Protein AF-A0A509AJ75-F1 (afdb_monomer_lite)

pLDDT: mean 71.98, std 27.24, range [23.5, 98.25]

Radius of gyration: 33.04 Å; chains: 1; bounding box: 76×65×96 Å

Sequence (354 aa):
MDPYYKQLYETSHIAQNESPSHSRFPPSISRPPLNPLHNNPDSISSEAQRELRVRKIHHKPPKPSLLSSIGASLMCIVANSSNFLSNLSQFQLNPFDCEGNSQNAVEYYFADPMKTEEWKANEWEVWKEKTETEWQNFNDIIEKERLKWLAAKERDWNEYMKYIEFKWTHYSPDLEKIIKSDILKRNQTLDEREWDEWMRTEGKELIRKDWDEWASYNESYLNVWSIKEWLKWRNQIITKWISSEWKREEDDQWAKWEENWVKHYNCEERNDWIAWRARINKEMVEWNDWSMKKEQQIIDHKSSSWGRWKAEKQTLFDMWLDSFIDVWIKEKHWFIWTSERNDYFARNRYIKFQ

Structure (mmCIF, N/CA/C/O backbone):
data_AF-A0A509AJ75-F1
#
_entry.id   AF-A0A509AJ75-F1
#
loop_
_atom_site.group_PDB
_atom_site.id
_atom_site.type_symbol
_atom_site.label_atom_id
_atom_site.label_alt_id
_atom_site.label_comp_id
_atom_site.label_asym_id
_atom_site.label_entity_id
_atom_site.label_seq_id
_atom_site.pdbx_PDB_ins_code
_atom_site.Cartn_x
_atom_site.Cartn_y
_atom_site.Cartn_z
_atom_site.occupancy
_atom_site.B_iso_or_equiv
_atom_site.auth_seq_id
_atom_site.auth_comp_id
_atom_site.auth_asym_id
_atom_site.auth_atom_id
_atom_site.pdbx_PDB_model_num
ATOM 1 N N . MET A 1 1 ? 4.954 -1.187 -35.849 1.00 40.22 1 MET A N 1
ATOM 2 C CA . MET A 1 1 ? 5.020 -0.637 -34.472 1.00 40.22 1 MET A CA 1
ATOM 3 C C . MET A 1 1 ? 4.244 -1.533 -33.510 1.00 40.22 1 MET A C 1
ATOM 5 O O . MET A 1 1 ? 3.045 -1.720 -33.697 1.00 40.22 1 MET A O 1
ATOM 9 N N . ASP A 1 2 ? 4.927 -2.117 -32.523 1.00 36.69 2 ASP A N 1
ATOM 10 C CA . ASP A 1 2 ? 4.305 -2.880 -31.431 1.00 36.69 2 ASP A CA 1
ATOM 11 C C . ASP A 1 2 ? 3.281 -1.991 -30.679 1.00 36.69 2 ASP A C 1
ATOM 13 O O . ASP A 1 2 ? 3.587 -0.818 -30.424 1.00 36.69 2 ASP A O 1
ATOM 17 N N . PRO A 1 3 ? 2.075 -2.491 -30.337 1.00 35.12 3 PRO A N 1
ATOM 18 C CA . PRO A 1 3 ? 1.055 -1.721 -29.620 1.00 35.12 3 PRO A CA 1
ATOM 19 C C . PRO A 1 3 ? 1.564 -1.045 -28.337 1.00 35.12 3 PRO A C 1
ATOM 21 O O . PRO A 1 3 ? 1.119 0.054 -28.006 1.00 35.12 3 PRO A O 1
ATOM 24 N N . TYR A 1 4 ? 2.528 -1.662 -27.650 1.00 41.75 4 TYR A N 1
ATOM 25 C CA . TYR A 1 4 ? 3.157 -1.131 -26.443 1.00 41.75 4 TYR A CA 1
ATOM 26 C C . TYR A 1 4 ? 4.055 0.080 -26.737 1.00 41.75 4 TYR A C 1
ATOM 28 O O . TYR A 1 4 ? 3.969 1.110 -26.064 1.00 41.75 4 TYR A O 1
ATOM 36 N N . TYR A 1 5 ? 4.866 -0.002 -27.796 1.00 40.62 5 TYR A N 1
ATOM 37 C CA . TYR A 1 5 ? 5.738 1.096 -28.223 1.00 40.62 5 TYR A CA 1
ATOM 38 C C . TYR A 1 5 ? 4.939 2.271 -28.776 1.00 40.62 5 TYR A C 1
ATOM 40 O O . TYR A 1 5 ? 5.275 3.421 -28.504 1.00 40.62 5 TYR A O 1
ATOM 48 N N . LYS A 1 6 ? 3.832 1.998 -29.474 1.00 43.00 6 LYS A N 1
ATOM 49 C CA . LYS A 1 6 ? 2.911 3.037 -29.937 1.00 43.00 6 LYS A CA 1
ATOM 50 C C . LYS A 1 6 ? 2.319 3.837 -28.771 1.00 43.00 6 LYS A C 1
ATOM 52 O O . LYS A 1 6 ? 2.305 5.063 -28.810 1.00 43.00 6 LYS A O 1
ATOM 57 N N . GLN A 1 7 ? 1.924 3.157 -27.696 1.00 41.09 7 GLN A N 1
ATOM 58 C CA . GLN A 1 7 ? 1.326 3.791 -26.520 1.00 41.09 7 GLN A CA 1
ATOM 59 C C . GLN A 1 7 ? 2.331 4.613 -25.689 1.00 41.09 7 GLN A C 1
ATOM 61 O O . GLN A 1 7 ? 1.992 5.697 -25.203 1.00 41.09 7 GLN A O 1
ATOM 66 N N . LEU A 1 8 ? 3.570 4.136 -25.531 1.00 39.62 8 LEU A N 1
ATOM 67 C CA . LEU A 1 8 ? 4.643 4.884 -24.856 1.00 39.62 8 LEU A CA 1
ATOM 68 C C . LEU A 1 8 ? 5.105 6.099 -25.672 1.00 39.62 8 LEU A C 1
ATOM 70 O O . LEU A 1 8 ? 5.336 7.174 -25.119 1.00 39.62 8 LEU A O 1
ATOM 74 N N . TYR A 1 9 ? 5.180 5.949 -26.994 1.00 43.16 9 TYR A N 1
ATOM 75 C CA . TYR A 1 9 ? 5.519 7.032 -27.911 1.00 43.16 9 TYR A CA 1
ATOM 76 C C . TYR A 1 9 ? 4.469 8.154 -27.867 1.00 43.16 9 TYR A C 1
ATOM 78 O O . TYR A 1 9 ? 4.816 9.313 -27.642 1.00 43.16 9 TYR A O 1
ATOM 86 N N . GLU A 1 10 ? 3.179 7.813 -27.955 1.00 42.91 10 GLU A N 1
ATOM 87 C CA . GLU A 1 10 ? 2.065 8.774 -27.900 1.00 42.91 10 GLU A CA 1
ATOM 88 C C . GLU A 1 10 ? 1.967 9.511 -26.548 1.00 42.91 10 GLU A C 1
ATOM 90 O O . GLU A 1 10 ? 1.624 10.694 -26.507 1.00 42.91 10 GLU A O 1
ATOM 95 N N . THR A 1 11 ? 2.317 8.859 -25.433 1.00 41.53 11 THR A N 1
ATOM 96 C CA . THR A 1 11 ? 2.295 9.486 -24.096 1.00 41.53 11 THR A CA 1
ATOM 97 C C . THR A 1 11 ? 3.504 10.386 -23.820 1.00 41.53 11 THR A C 1
ATOM 99 O O . THR A 1 11 ? 3.375 11.361 -23.075 1.00 41.53 11 THR A O 1
ATOM 102 N N . SER A 1 12 ? 4.657 10.128 -24.447 1.00 35.62 12 SER A N 1
ATOM 103 C CA . SER A 1 12 ? 5.873 10.941 -24.281 1.00 35.62 12 SER A CA 1
ATOM 104 C C . SER A 1 12 ? 5.740 12.375 -24.826 1.00 35.62 12 SER A C 1
ATOM 106 O O . SER A 1 12 ? 6.324 13.307 -24.271 1.00 35.62 12 SER A O 1
ATOM 108 N N . HIS A 1 13 ? 4.907 12.581 -25.852 1.00 37.62 13 HIS A N 1
ATOM 109 C CA . HIS A 1 13 ? 4.735 13.871 -26.531 1.00 37.62 13 HIS A CA 1
ATOM 110 C C . HIS A 1 13 ? 3.768 14.846 -25.834 1.00 37.62 13 HIS A C 1
ATOM 112 O O . HIS A 1 13 ? 3.684 16.009 -26.224 1.00 37.62 13 HIS A O 1
ATOM 118 N N . ILE A 1 14 ? 3.070 14.414 -24.779 1.00 38.31 14 ILE A N 1
ATOM 119 C CA . ILE A 1 14 ? 2.073 15.231 -24.060 1.00 38.31 14 ILE A CA 1
ATOM 120 C C . ILE A 1 14 ? 2.664 15.872 -22.785 1.00 38.31 14 ILE A C 1
ATOM 122 O O . ILE A 1 14 ? 2.157 16.877 -22.295 1.00 38.31 14 ILE A O 1
ATOM 126 N N . ALA A 1 15 ? 3.767 15.342 -22.248 1.00 34.59 15 ALA A N 1
ATOM 127 C CA . ALA A 1 15 ? 4.202 15.617 -20.873 1.00 34.59 15 ALA A CA 1
ATOM 128 C C . ALA A 1 15 ? 5.201 16.785 -20.684 1.00 34.59 15 ALA A C 1
ATOM 130 O O . ALA A 1 15 ? 5.799 16.896 -19.614 1.00 34.59 15 ALA A O 1
ATOM 131 N N . GLN A 1 16 ? 5.414 17.658 -21.677 1.00 31.75 16 GLN A N 1
ATOM 132 C CA . GLN A 1 16 ? 6.465 18.695 -21.608 1.00 31.75 16 GLN A CA 1
ATOM 133 C C . GLN A 1 16 ? 6.106 20.004 -20.879 1.00 31.75 16 GLN A C 1
ATOM 135 O O . GLN A 1 16 ? 6.939 20.902 -20.834 1.00 31.75 16 GLN A O 1
ATOM 140 N N . ASN A 1 17 ? 4.948 20.122 -20.230 1.00 30.84 17 ASN A N 1
ATOM 141 C CA . ASN A 1 17 ? 4.624 21.306 -19.428 1.00 30.84 17 ASN A CA 1
ATOM 142 C C . ASN A 1 17 ? 4.167 20.902 -18.031 1.00 30.84 17 ASN A C 1
ATOM 144 O O . ASN A 1 17 ? 2.988 20.637 -17.858 1.00 30.84 17 ASN A O 1
ATOM 148 N N . GLU A 1 18 ? 5.082 20.871 -17.055 1.00 28.91 18 GLU A N 1
ATOM 149 C CA . GLU A 1 18 ? 4.785 21.145 -15.637 1.00 28.91 18 GLU A CA 1
ATOM 150 C C . GLU A 1 18 ? 6.077 21.161 -14.789 1.00 28.91 18 GLU A C 1
ATOM 152 O O . GLU A 1 18 ? 6.728 20.139 -14.564 1.00 28.91 18 GLU A O 1
ATOM 157 N N . SER A 1 19 ? 6.452 22.350 -14.303 1.00 28.28 19 SER A N 1
ATOM 158 C CA . SER A 1 19 ? 7.506 22.557 -13.296 1.00 28.28 19 SER A CA 1
ATOM 159 C C . SER A 1 19 ? 7.037 22.093 -11.908 1.00 28.28 19 SER A C 1
ATOM 161 O O . SER A 1 19 ? 5.900 22.393 -11.542 1.00 28.28 19 SER A O 1
ATOM 163 N N . PRO A 1 20 ? 7.872 21.443 -11.071 1.00 31.69 20 PRO A N 1
ATOM 164 C CA . PRO A 1 20 ? 7.434 20.988 -9.758 1.00 31.69 20 PRO A CA 1
ATOM 165 C C . PRO A 1 20 ? 7.830 21.964 -8.639 1.00 31.69 20 PRO A C 1
ATOM 167 O O . PRO A 1 20 ? 9.005 22.118 -8.310 1.00 31.69 20 PRO A O 1
ATOM 170 N N . SER A 1 21 ? 6.834 22.527 -7.959 1.00 31.31 21 SER A N 1
ATOM 171 C CA . SER A 1 21 ? 6.944 22.914 -6.550 1.00 31.31 21 SER A CA 1
ATOM 172 C C . SER A 1 21 ? 5.759 22.349 -5.769 1.00 31.31 21 SER A C 1
ATOM 174 O O . SER A 1 21 ? 4.682 22.167 -6.324 1.00 31.31 21 SER A O 1
ATOM 176 N N . HIS A 1 22 ? 5.988 22.125 -4.472 1.00 31.77 22 HIS A N 1
ATOM 177 C CA . HIS A 1 22 ? 5.065 21.680 -3.416 1.00 31.77 22 HIS A CA 1
ATOM 178 C C . HIS A 1 22 ? 5.164 20.201 -3.003 1.00 31.77 22 HIS A C 1
ATOM 180 O O . HIS A 1 22 ? 5.326 19.288 -3.809 1.00 31.77 22 HIS A O 1
ATOM 186 N N . SER A 1 23 ? 5.116 20.015 -1.680 1.00 38.81 23 SER A N 1
ATOM 187 C CA . SER A 1 23 ? 5.050 18.744 -0.950 1.00 38.81 23 SER A CA 1
ATOM 188 C C . SER A 1 23 ? 4.169 17.713 -1.663 1.00 38.81 23 SER A C 1
ATOM 190 O O . SER A 1 23 ? 3.007 17.997 -1.947 1.00 38.81 23 SER A O 1
ATOM 192 N N . ARG A 1 24 ? 4.715 16.514 -1.926 1.00 58.12 24 ARG A N 1
ATOM 193 C CA . ARG A 1 24 ? 4.018 15.427 -2.647 1.00 58.12 24 ARG A CA 1
ATOM 194 C C . ARG A 1 24 ? 3.016 14.661 -1.793 1.00 58.12 24 ARG A C 1
ATOM 196 O O . ARG A 1 24 ? 2.167 13.964 -2.345 1.00 58.12 24 ARG A O 1
ATOM 203 N N . PHE A 1 25 ? 3.080 14.803 -0.472 1.00 44.66 25 PHE A N 1
ATOM 204 C CA . PHE A 1 25 ? 1.972 14.405 0.382 1.00 44.66 25 PHE A CA 1
ATOM 205 C C . PHE A 1 25 ? 0.966 15.553 0.438 1.00 44.66 25 PHE A C 1
ATOM 207 O O . PHE A 1 25 ? 1.366 16.675 0.780 1.00 44.66 25 PHE A O 1
ATOM 214 N N . PRO A 1 26 ? -0.319 15.307 0.126 1.00 38.81 26 PRO A N 1
ATOM 215 C CA . PRO A 1 26 ? -1.345 16.288 0.421 1.00 38.81 26 PRO A CA 1
ATOM 216 C C . PRO A 1 26 ? -1.320 16.557 1.934 1.00 38.81 26 PRO A C 1
ATOM 218 O O . PRO A 1 26 ? -1.231 15.603 2.714 1.00 38.81 26 PRO A O 1
ATOM 221 N N . PRO A 1 27 ? -1.383 17.825 2.380 1.00 32.88 27 PRO A N 1
ATOM 222 C CA . PRO A 1 27 ? -1.676 18.094 3.774 1.00 32.88 27 PRO A CA 1
ATOM 223 C C . PRO A 1 27 ? -3.010 17.425 4.102 1.00 32.88 27 PRO A C 1
ATOM 225 O O . PRO A 1 27 ? -3.987 17.568 3.361 1.00 32.88 27 PRO A O 1
ATOM 228 N N . SER A 1 28 ? -3.028 16.671 5.199 1.00 38.34 28 SER A N 1
ATOM 229 C CA . SER A 1 28 ? -4.247 16.125 5.779 1.00 38.34 28 SER A CA 1
ATOM 230 C C . SER A 1 28 ? -5.323 17.219 5.816 1.00 38.34 28 SER A C 1
ATOM 232 O O . SER A 1 28 ? -5.067 18.362 6.198 1.00 38.34 28 SER A O 1
ATOM 234 N N . ILE A 1 29 ? -6.507 16.875 5.322 1.00 34.81 29 ILE A N 1
ATOM 235 C CA . ILE A 1 29 ? -7.616 17.779 5.022 1.00 34.81 29 ILE A CA 1
ATOM 236 C C . ILE A 1 29 ? -8.013 18.660 6.235 1.00 34.81 29 ILE A C 1
ATOM 238 O O . ILE A 1 29 ? -8.445 18.159 7.266 1.00 34.81 29 ILE A O 1
ATOM 242 N N . SER A 1 30 ? -7.933 19.982 6.002 1.00 31.08 30 SER A N 1
ATOM 243 C CA . SER A 1 30 ? -8.759 21.115 6.488 1.00 31.08 30 SER A CA 1
ATOM 244 C C . SER A 1 30 ? -8.619 21.723 7.903 1.00 31.08 30 SER A C 1
ATOM 246 O O . SER A 1 30 ? -9.122 21.206 8.894 1.00 31.08 30 SER A O 1
ATOM 248 N N . ARG A 1 31 ? -8.216 23.008 7.924 1.00 30.42 31 ARG A N 1
ATOM 249 C CA . ARG A 1 31 ? -8.845 24.086 8.729 1.00 30.42 31 ARG A CA 1
ATOM 250 C C . ARG A 1 31 ? -9.096 25.332 7.852 1.00 30.42 31 ARG A C 1
ATOM 252 O O . ARG A 1 31 ? -8.173 25.721 7.141 1.00 30.42 31 ARG A O 1
ATOM 259 N N . PRO A 1 32 ? -10.274 25.990 7.912 1.00 30.30 32 PRO A N 1
ATOM 260 C CA . PRO A 1 32 ? -10.467 27.376 7.470 1.00 30.30 32 PRO A CA 1
ATOM 261 C C . PRO A 1 32 ? -10.430 28.378 8.659 1.00 30.30 32 PRO A C 1
ATOM 263 O O . PRO A 1 32 ? -10.364 27.942 9.811 1.00 30.30 32 PRO A O 1
ATOM 266 N N . PRO A 1 33 ? -10.383 29.705 8.402 1.00 27.50 33 PRO A N 1
ATOM 267 C CA . PRO A 1 33 ? -9.599 30.664 9.187 1.00 27.50 33 PRO A CA 1
ATOM 268 C C . PRO A 1 33 ? -10.350 31.300 10.367 1.00 27.50 33 PRO A C 1
ATOM 270 O O . PRO A 1 33 ? -11.570 31.438 10.351 1.00 27.50 33 PRO A O 1
ATOM 273 N N . LEU A 1 34 ? -9.583 31.746 11.366 1.00 38.69 34 LEU A N 1
ATOM 274 C CA . LEU A 1 34 ? -10.020 32.560 12.507 1.00 38.69 34 LEU A CA 1
ATOM 275 C C . LEU A 1 34 ? -9.682 34.038 12.273 1.00 38.69 34 LEU A C 1
ATOM 277 O O . LEU A 1 34 ? -8.578 34.321 11.814 1.00 38.69 34 LEU A O 1
ATOM 281 N N . ASN A 1 35 ? -10.607 34.942 12.631 1.00 27.22 35 ASN A N 1
ATOM 282 C CA . ASN A 1 35 ? -10.375 36.333 13.076 1.00 27.22 35 ASN A CA 1
ATOM 283 C C . ASN A 1 35 ? -11.726 37.021 13.445 1.00 27.22 35 ASN A C 1
ATOM 285 O O . ASN A 1 35 ? -12.756 36.579 12.940 1.00 27.22 35 ASN A O 1
ATOM 289 N N . PRO A 1 36 ? -11.773 38.128 14.227 1.00 37.03 36 PRO A N 1
ATOM 290 C CA . PRO A 1 36 ? -11.403 38.218 15.651 1.00 37.03 36 PRO A CA 1
ATOM 291 C C . PRO A 1 36 ? -12.425 39.024 16.526 1.00 37.03 36 PRO A C 1
ATOM 293 O O . PRO A 1 36 ? -13.257 39.752 16.001 1.00 37.03 36 PRO A O 1
ATOM 296 N N . LEU A 1 37 ? -12.266 38.955 17.864 1.00 25.31 37 LEU A N 1
ATOM 297 C CA . LEU A 1 37 ? -12.712 39.907 18.923 1.00 25.31 37 LEU A CA 1
ATOM 298 C C . LEU A 1 37 ? -14.230 40.160 19.152 1.00 25.31 37 LEU A C 1
ATOM 300 O O . LEU A 1 37 ? -14.883 40.792 18.336 1.00 25.31 37 LEU A O 1
ATOM 304 N N . HIS A 1 38 ? -14.762 39.850 20.351 1.00 27.89 38 HIS A N 1
ATOM 305 C CA . HIS A 1 38 ? -14.863 40.788 21.495 1.00 27.89 38 HIS A CA 1
ATOM 306 C C . HIS A 1 38 ? -15.548 40.146 22.733 1.00 27.89 38 HIS A C 1
ATOM 308 O O . HIS A 1 38 ? -16.309 39.192 22.618 1.00 27.89 38 HIS A O 1
ATOM 314 N N . ASN A 1 39 ? -15.217 40.675 23.914 1.00 27.61 39 ASN A N 1
ATOM 315 C CA . ASN A 1 39 ? -15.434 40.148 25.269 1.00 27.61 39 ASN A CA 1
ATOM 316 C C . ASN A 1 39 ? -16.877 40.285 25.802 1.00 27.61 39 ASN A C 1
ATOM 318 O O . ASN A 1 39 ? -17.480 41.335 25.604 1.00 27.61 39 ASN A O 1
ATOM 322 N N . ASN A 1 40 ? -17.341 39.329 26.624 1.00 27.75 40 ASN A N 1
ATOM 323 C CA . ASN A 1 40 ? -17.766 39.594 28.016 1.00 27.75 40 ASN A CA 1
ATOM 324 C C . ASN A 1 40 ? -17.942 38.275 28.813 1.00 27.75 40 ASN A C 1
ATOM 326 O O . ASN A 1 40 ? -18.417 37.298 28.232 1.00 27.75 40 ASN A O 1
ATOM 330 N N . PRO A 1 41 ? -17.575 38.216 30.108 1.00 34.62 41 PRO A N 1
ATOM 331 C CA . PRO A 1 41 ? -17.688 37.023 30.937 1.00 34.62 41 PRO A CA 1
ATOM 332 C C . PRO A 1 41 ? -19.054 36.998 31.629 1.00 34.62 41 PRO A C 1
ATOM 334 O O . PRO A 1 41 ? -19.450 38.009 32.191 1.00 34.62 41 PRO A O 1
ATOM 337 N N . ASP A 1 42 ? -19.774 35.878 31.526 1.00 31.84 42 ASP A N 1
ATOM 338 C CA . ASP A 1 42 ? -20.734 35.352 32.517 1.00 31.84 42 ASP A CA 1
ATOM 339 C C . ASP A 1 42 ? -21.618 34.284 31.846 1.00 31.84 42 ASP A C 1
ATOM 341 O O . ASP A 1 42 ? -22.622 34.596 31.211 1.00 31.84 42 ASP A O 1
ATOM 345 N N . SER A 1 43 ? -21.220 33.006 31.934 1.00 29.08 43 SER A N 1
ATOM 346 C CA . SER A 1 43 ? -22.117 31.823 31.923 1.00 29.08 43 SER A CA 1
ATOM 347 C C . SER A 1 43 ? -21.335 30.498 31.872 1.00 29.08 43 SER A C 1
ATOM 349 O O . SER A 1 43 ? -21.527 29.649 31.001 1.00 29.08 43 SER A O 1
ATOM 351 N N . ILE A 1 44 ? -20.467 30.264 32.859 1.00 34.88 44 ILE A N 1
ATOM 352 C CA . ILE A 1 44 ? -19.810 28.960 33.039 1.00 34.88 44 ILE A CA 1
ATOM 353 C C . ILE A 1 44 ? -20.838 27.980 33.623 1.00 34.88 44 ILE A C 1
ATOM 355 O O . ILE A 1 44 ? -20.941 27.828 34.834 1.00 34.88 44 ILE A O 1
ATOM 359 N N . SER A 1 45 ? -21.653 27.357 32.768 1.00 38.88 45 SER A N 1
ATOM 360 C CA . SER A 1 45 ? -22.397 26.130 33.111 1.00 38.88 45 SER A CA 1
ATOM 361 C C . SER A 1 45 ? -23.010 25.404 31.899 1.00 38.88 45 SER A C 1
ATOM 363 O O . SER A 1 45 ? -23.248 24.206 31.993 1.00 38.88 45 SER A O 1
ATOM 365 N N . SER A 1 46 ? -23.213 26.050 30.737 1.00 33.44 46 SER A N 1
ATOM 366 C CA . SER A 1 46 ? -23.882 25.395 29.582 1.00 33.44 46 SER A CA 1
ATOM 367 C C . SER A 1 46 ? -23.035 25.212 28.310 1.00 33.44 46 SER A C 1
ATOM 369 O O . SER A 1 46 ? -23.524 24.690 27.307 1.00 33.44 46 SER A O 1
ATOM 371 N N . GLU A 1 47 ? -21.755 25.589 28.333 1.00 28.00 47 GLU A N 1
ATOM 372 C CA . GLU A 1 47 ? -20.913 25.639 27.126 1.00 28.00 47 GLU A CA 1
ATOM 373 C C . GLU A 1 47 ? -20.232 24.296 26.789 1.00 28.00 47 GLU A C 1
ATOM 375 O O . GLU A 1 47 ? -20.071 23.955 25.616 1.00 28.00 47 GLU A O 1
ATOM 380 N N . ALA A 1 48 ? -19.997 23.437 27.791 1.00 31.81 48 ALA A N 1
ATOM 381 C CA . ALA A 1 48 ? -19.405 22.105 27.600 1.00 31.81 48 ALA A CA 1
ATOM 382 C C . ALA A 1 48 ? -20.294 21.134 26.790 1.00 31.81 48 ALA A C 1
ATOM 384 O O . ALA A 1 48 ? -19.798 20.174 26.207 1.00 31.81 48 ALA A O 1
ATOM 385 N N . GLN A 1 49 ? -21.605 21.393 26.697 1.00 30.67 49 GLN A N 1
ATOM 386 C CA . GLN A 1 49 ? -22.537 20.586 25.895 1.00 30.67 49 GLN A CA 1
ATOM 387 C C . GLN A 1 49 ? -22.800 21.154 24.488 1.00 30.67 49 GLN A C 1
ATOM 389 O O . GLN A 1 49 ? -23.507 20.525 23.696 1.00 30.67 49 GLN A O 1
ATOM 394 N N . ARG A 1 50 ? -22.235 22.320 24.133 1.00 29.92 50 ARG A N 1
ATOM 395 C CA . ARG A 1 50 ? -22.390 22.927 22.795 1.00 29.92 50 ARG A CA 1
ATOM 396 C C . ARG A 1 50 ? -21.157 22.793 21.897 1.00 29.92 50 ARG A C 1
ATOM 398 O O . ARG A 1 50 ? -21.338 22.771 20.680 1.00 29.92 50 ARG A O 1
ATOM 405 N N . GLU A 1 51 ? -19.956 22.611 22.446 1.00 31.05 51 GLU A N 1
ATOM 406 C CA . GLU A 1 51 ? -18.720 22.524 21.644 1.00 31.05 51 GLU A CA 1
ATOM 407 C C . GLU A 1 51 ? -18.438 21.158 20.984 1.00 31.05 51 GLU A C 1
ATOM 409 O O . GLU A 1 51 ? -17.594 21.074 20.097 1.00 31.05 51 GLU A O 1
ATOM 414 N N . LEU A 1 52 ? -19.201 20.100 21.283 1.00 34.88 52 LEU A N 1
ATOM 415 C CA . LEU A 1 52 ? -19.073 18.791 20.614 1.00 34.88 52 LEU A CA 1
ATOM 416 C C . LEU A 1 52 ? -20.203 18.493 19.625 1.00 34.88 52 LEU A C 1
ATOM 418 O O . LEU A 1 52 ? -2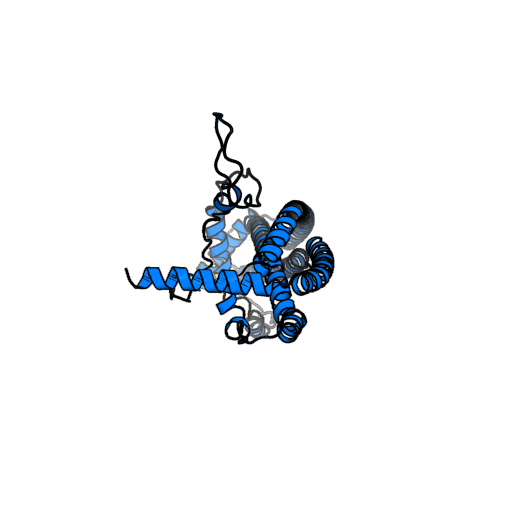0.571 17.341 19.390 1.00 34.88 52 LEU A O 1
ATOM 422 N N . ARG A 1 53 ? -20.722 19.518 18.939 1.00 29.05 53 ARG A N 1
ATOM 423 C CA . ARG A 1 53 ? -21.478 19.297 17.697 1.00 29.05 53 ARG A CA 1
ATOM 424 C C . ARG A 1 53 ? -20.497 19.039 16.544 1.00 29.05 53 ARG A C 1
ATOM 426 O O . ARG A 1 53 ? -20.453 19.779 15.563 1.00 29.05 53 ARG A O 1
ATOM 433 N N . VAL A 1 54 ? -19.709 17.968 16.675 1.00 31.88 54 VAL A N 1
ATOM 434 C CA . VAL A 1 54 ? -18.946 17.373 15.575 1.00 31.88 54 VAL A CA 1
ATOM 435 C C . VAL A 1 54 ? -19.952 17.078 14.468 1.00 31.88 54 VAL A C 1
ATOM 437 O O . VAL A 1 54 ? -20.927 16.346 14.658 1.00 31.88 54 VAL A O 1
ATOM 440 N N . ARG A 1 55 ? -19.770 17.725 13.313 1.00 24.44 55 ARG A N 1
ATOM 441 C CA . ARG A 1 55 ? -20.558 17.441 12.113 1.00 24.44 55 ARG A CA 1
ATOM 442 C C . ARG A 1 55 ? -20.515 15.933 11.876 1.00 24.44 55 ARG A C 1
ATOM 444 O O . ARG A 1 55 ? -19.436 15.382 11.698 1.00 24.44 55 ARG A O 1
ATOM 451 N N . LYS A 1 56 ? -21.691 15.294 11.864 1.00 29.89 56 LYS A N 1
ATOM 452 C CA . LYS A 1 56 ? -21.909 13.924 11.379 1.00 29.89 56 LYS A CA 1
ATOM 453 C C . LYS A 1 56 ? -21.078 13.691 10.112 1.00 29.89 56 LYS A C 1
ATOM 455 O O . LYS A 1 56 ? -21.477 14.134 9.036 1.00 29.89 56 LYS A O 1
ATOM 460 N N . ILE A 1 57 ? -19.972 12.964 10.225 1.00 27.50 57 ILE A N 1
ATOM 461 C CA . ILE A 1 57 ? -19.349 12.319 9.074 1.00 27.50 57 ILE A CA 1
ATOM 462 C C . ILE A 1 57 ? -20.137 11.029 8.878 1.00 27.50 57 ILE A C 1
ATOM 464 O O . ILE A 1 57 ? -19.979 10.054 9.605 1.00 27.50 57 ILE A O 1
ATOM 468 N N . HIS A 1 58 ? -21.084 11.055 7.944 1.00 24.86 58 HIS A N 1
ATOM 469 C CA . HIS A 1 58 ? -21.702 9.833 7.454 1.00 24.86 58 HIS A CA 1
ATOM 470 C C . HIS A 1 58 ? -20.659 9.067 6.636 1.00 24.86 58 HIS A C 1
ATOM 472 O O . HIS A 1 58 ? -20.469 9.358 5.457 1.00 24.86 58 HIS A O 1
ATOM 478 N N . HIS A 1 59 ? -20.043 8.040 7.216 1.00 31.58 59 HIS A N 1
ATOM 479 C CA . HIS A 1 59 ? -19.514 6.943 6.412 1.00 31.58 59 HIS A CA 1
ATOM 480 C C . HIS A 1 59 ? -20.700 6.079 5.970 1.00 31.58 59 HIS A C 1
ATOM 482 O O . HIS A 1 59 ? -21.084 5.106 6.615 1.00 31.58 59 HIS A O 1
ATOM 488 N N . LYS A 1 60 ? -21.347 6.476 4.867 1.00 25.14 60 LYS A N 1
ATOM 489 C CA . LYS A 1 60 ? -22.189 5.546 4.109 1.00 25.14 60 LYS A CA 1
ATOM 490 C C . LYS A 1 60 ? -21.240 4.567 3.407 1.00 25.14 60 LYS A C 1
ATOM 492 O O . LYS A 1 60 ? -20.401 5.040 2.642 1.00 25.14 60 LYS A O 1
ATOM 497 N N . PRO A 1 61 ? -21.368 3.243 3.596 1.00 26.23 61 PRO A N 1
ATOM 498 C CA . PRO A 1 61 ? -20.698 2.311 2.702 1.00 26.23 61 PRO A CA 1
ATOM 499 C C . PRO A 1 61 ? -21.280 2.525 1.296 1.00 26.23 61 PRO A C 1
ATOM 501 O O . PRO A 1 61 ? -22.512 2.589 1.162 1.00 26.23 61 PRO A O 1
ATOM 504 N N . PRO A 1 62 ? -20.463 2.680 0.241 1.00 27.62 62 PRO A N 1
ATOM 505 C CA . PRO A 1 62 ? -21.008 2.731 -1.102 1.00 27.62 62 PRO A CA 1
ATOM 506 C C . PRO A 1 62 ? -21.638 1.366 -1.407 1.00 27.62 62 PRO A C 1
ATOM 508 O O . PRO A 1 62 ? -20.969 0.334 -1.385 1.00 27.62 62 PRO A O 1
ATOM 511 N N . LYS A 1 63 ? -22.952 1.353 -1.667 1.00 26.38 63 LYS A N 1
ATOM 512 C CA . LYS A 1 63 ? -23.591 0.224 -2.355 1.00 26.38 63 LYS A CA 1
ATOM 513 C C . LYS A 1 63 ? -22.991 0.136 -3.764 1.00 26.38 63 LYS A C 1
ATOM 515 O O . LYS A 1 63 ? -22.745 1.185 -4.361 1.00 26.38 63 LYS A O 1
ATOM 520 N N . PRO A 1 64 ? -22.798 -1.071 -4.317 1.00 29.53 64 PRO A N 1
ATOM 521 C CA . PRO A 1 64 ? -22.272 -1.222 -5.661 1.00 29.53 64 PRO A CA 1
ATOM 522 C C . PRO A 1 64 ? -23.359 -0.784 -6.646 1.00 29.53 64 PRO A C 1
ATOM 524 O O . PRO A 1 64 ? -24.347 -1.487 -6.845 1.00 29.53 64 PRO A O 1
ATOM 527 N N . SER A 1 65 ? -23.214 0.402 -7.233 1.00 23.50 65 SER A N 1
ATOM 528 C CA . SER A 1 65 ? -24.001 0.805 -8.396 1.00 23.50 65 SER A CA 1
ATOM 529 C C . SER A 1 65 ? -23.096 0.857 -9.614 1.00 23.50 65 SER A C 1
ATOM 531 O O . SER A 1 65 ? -22.168 1.661 -9.684 1.00 23.50 65 SER A O 1
ATOM 533 N N . LEU A 1 66 ? -23.418 -0.030 -10.548 1.00 29.36 66 LEU A N 1
ATOM 534 C CA . LEU A 1 66 ? -23.036 -0.057 -11.950 1.00 29.36 66 LEU A CA 1
ATOM 535 C C . LEU A 1 66 ? -22.900 1.352 -12.559 1.00 29.36 66 LEU A C 1
ATOM 537 O O . LEU A 1 66 ? -23.875 1.947 -13.003 1.00 29.36 66 LEU A O 1
ATOM 541 N N . LEU A 1 67 ? -21.664 1.837 -12.641 1.00 26.92 67 LEU A N 1
ATOM 542 C CA . LEU A 1 67 ? -21.150 2.466 -13.854 1.00 26.92 67 LEU A CA 1
ATOM 543 C C . LEU A 1 67 ? -20.109 1.506 -14.427 1.00 26.92 67 LEU A C 1
ATOM 545 O O . LEU A 1 67 ? -18.906 1.598 -14.202 1.00 26.92 67 LEU A O 1
ATOM 549 N N . SER A 1 68 ? -20.650 0.501 -15.102 1.00 30.42 68 SER A N 1
ATOM 550 C CA . SER A 1 68 ? -19.974 -0.286 -16.118 1.00 30.42 68 SER A CA 1
ATOM 551 C C . SER A 1 68 ? -19.435 0.623 -17.225 1.00 30.42 68 SER A C 1
ATOM 553 O O . SER A 1 68 ? -20.159 1.508 -17.678 1.00 30.42 68 SER A O 1
ATOM 555 N N . SER A 1 69 ? -18.235 0.293 -17.721 1.00 29.94 69 SER A N 1
ATOM 556 C CA . SER A 1 69 ? -17.608 0.822 -18.944 1.00 29.94 69 SER A CA 1
ATOM 557 C C . SER A 1 69 ? -17.082 2.256 -18.788 1.00 29.94 69 SER A C 1
ATOM 559 O O . SER A 1 69 ? -17.826 3.219 -18.896 1.00 29.94 69 SER A O 1
ATOM 561 N N . ILE A 1 70 ? -15.820 2.482 -18.406 1.00 30.30 70 ILE A N 1
ATOM 562 C CA . ILE A 1 70 ? -14.682 2.572 -19.356 1.00 30.30 70 ILE A CA 1
ATOM 563 C C . ILE A 1 70 ? -13.328 2.193 -18.691 1.00 30.30 70 ILE A C 1
ATOM 565 O O . ILE A 1 70 ? -12.286 2.143 -19.334 1.00 30.30 70 ILE A O 1
ATOM 569 N N . GLY A 1 71 ? -13.314 1.828 -17.408 1.00 28.44 71 GLY A N 1
ATOM 570 C CA . GLY A 1 71 ? -12.087 1.515 -16.654 1.00 28.44 71 GLY A CA 1
ATOM 571 C C . GLY A 1 71 ? -11.612 0.057 -16.710 1.00 28.44 71 GLY A C 1
ATOM 572 O O . GLY A 1 71 ? -11.075 -0.422 -15.719 1.00 28.44 71 GLY A O 1
ATOM 573 N N . ALA A 1 72 ? -11.851 -0.668 -17.809 1.00 28.00 72 ALA A N 1
ATOM 574 C CA . ALA A 1 72 ? -11.574 -2.109 -17.912 1.00 28.00 72 ALA A CA 1
ATOM 575 C C . ALA A 1 72 ? -10.666 -2.511 -19.092 1.00 28.00 72 ALA A C 1
ATOM 577 O O . ALA A 1 72 ? -10.631 -3.684 -19.446 1.00 28.00 72 ALA A O 1
ATOM 578 N N . SER A 1 73 ? -9.915 -1.581 -19.698 1.00 29.56 73 SER A N 1
ATOM 579 C CA . SER A 1 73 ? -9.113 -1.888 -20.899 1.00 29.56 73 SER A CA 1
ATOM 580 C C . SER A 1 73 ? -7.589 -1.763 -20.755 1.00 29.56 73 SER A C 1
ATOM 582 O O . SER A 1 73 ? -6.904 -1.737 -21.770 1.00 29.56 73 SER A O 1
ATOM 584 N N . LEU A 1 74 ? -7.027 -1.721 -19.540 1.00 33.56 74 LEU A N 1
ATOM 585 C CA . LEU A 1 74 ? -5.559 -1.687 -19.359 1.00 33.56 74 LEU A CA 1
ATOM 586 C C . LEU A 1 74 ? -5.009 -2.689 -18.324 1.00 33.56 74 LEU A C 1
ATOM 588 O O . LEU A 1 74 ? -3.864 -2.564 -17.909 1.00 33.56 74 LEU A O 1
ATOM 592 N N . MET A 1 75 ? -5.789 -3.705 -17.927 1.00 33.34 75 MET A N 1
ATOM 593 C CA . MET A 1 75 ? -5.374 -4.718 -16.929 1.00 33.34 75 MET A CA 1
ATOM 594 C C . MET A 1 75 ? -5.365 -6.171 -17.431 1.00 33.34 75 MET A C 1
ATOM 596 O O . MET A 1 75 ? -5.476 -7.110 -16.651 1.00 33.34 75 MET A O 1
ATOM 600 N N . CYS A 1 76 ? -5.162 -6.386 -18.724 1.00 30.52 76 CYS A N 1
ATOM 601 C CA . CYS A 1 76 ? -4.703 -7.666 -19.270 1.00 30.52 76 CYS A CA 1
ATOM 602 C C . CYS A 1 76 ? -3.718 -7.277 -20.376 1.00 30.52 76 CYS A C 1
ATOM 604 O O . CYS A 1 76 ? -4.141 -6.707 -21.371 1.00 30.52 76 CYS A O 1
ATOM 606 N N . ILE A 1 77 ? -2.401 -7.388 -20.209 1.00 33.28 77 ILE A N 1
ATOM 607 C CA . ILE A 1 77 ? -1.644 -8.616 -20.465 1.00 33.28 77 ILE A CA 1
ATOM 608 C C . ILE A 1 77 ? -0.310 -8.507 -19.701 1.00 33.28 77 ILE A C 1
ATOM 610 O O . ILE A 1 77 ? 0.647 -7.907 -20.174 1.00 33.28 77 ILE A O 1
ATOM 614 N N . VAL A 1 78 ? -0.235 -9.115 -18.518 1.00 37.84 78 VAL A N 1
ATOM 615 C CA . VAL A 1 78 ? 1.011 -9.699 -17.994 1.00 37.84 78 VAL A CA 1
ATOM 616 C C . VAL A 1 78 ? 0.649 -11.099 -17.513 1.00 37.84 78 VAL A C 1
ATOM 618 O O . VAL A 1 78 ? 0.456 -11.342 -16.331 1.00 37.84 78 VAL A O 1
ATOM 621 N N . ALA A 1 79 ? 0.426 -11.994 -18.472 1.00 28.80 79 ALA A N 1
ATOM 622 C CA . ALA A 1 79 ? 0.385 -13.445 -18.304 1.00 28.80 79 ALA A CA 1
ATOM 623 C C . ALA A 1 79 ? 0.234 -14.043 -19.710 1.00 28.80 79 ALA A C 1
ATOM 625 O O . ALA A 1 79 ? -0.850 -13.943 -20.275 1.00 28.80 79 ALA A O 1
ATOM 626 N N . ASN A 1 80 ? 1.329 -14.573 -20.279 1.00 30.86 80 ASN A N 1
ATOM 627 C CA . ASN A 1 80 ? 1.431 -15.458 -21.467 1.00 30.86 80 ASN A CA 1
ATOM 628 C C . ASN A 1 80 ? 2.567 -15.116 -22.454 1.00 30.86 80 ASN A C 1
ATOM 630 O O . ASN A 1 80 ? 2.491 -15.494 -23.621 1.00 30.86 80 ASN A O 1
ATOM 634 N N . SER A 1 81 ? 3.674 -14.502 -22.023 1.00 37.44 81 SER A N 1
ATOM 635 C CA . SER A 1 81 ? 4.886 -14.511 -22.863 1.00 37.44 81 SER A CA 1
ATOM 636 C C . SER A 1 81 ? 5.479 -15.922 -23.013 1.00 37.44 81 SER A C 1
ATOM 638 O O . SER A 1 81 ? 6.101 -16.208 -24.026 1.00 37.44 81 SER A O 1
ATOM 640 N N . SER A 1 82 ? 5.209 -16.860 -22.099 1.00 33.06 82 SER A N 1
ATOM 641 C CA . SER A 1 82 ? 5.688 -18.249 -22.203 1.00 33.06 82 SER A CA 1
ATOM 642 C C . SER A 1 82 ? 5.046 -19.065 -23.337 1.00 33.06 82 SER A C 1
ATOM 644 O O . SER A 1 82 ? 5.702 -19.950 -23.878 1.00 33.06 82 SER A O 1
ATOM 646 N N . ASN A 1 83 ? 3.812 -18.753 -23.753 1.00 32.00 83 ASN A N 1
ATOM 647 C CA . ASN A 1 83 ? 3.111 -19.500 -24.812 1.00 32.00 83 ASN A CA 1
ATOM 648 C C . ASN A 1 83 ? 3.328 -18.932 -26.224 1.00 32.00 83 ASN A C 1
ATOM 650 O O . ASN A 1 83 ? 3.029 -19.611 -27.201 1.00 32.00 83 ASN A O 1
ATOM 654 N N . PHE A 1 84 ? 3.869 -17.715 -26.355 1.00 33.41 84 PHE A N 1
ATOM 655 C CA . PHE A 1 84 ? 4.344 -17.204 -27.648 1.00 33.41 84 PHE A CA 1
ATOM 656 C C . PHE A 1 84 ? 5.776 -17.684 -27.954 1.00 33.41 84 PHE A C 1
ATOM 658 O O . PHE A 1 84 ? 6.155 -17.836 -29.112 1.00 33.41 84 PHE A O 1
ATOM 665 N N . LEU A 1 85 ? 6.559 -17.989 -26.912 1.00 38.22 85 LEU A N 1
ATOM 666 C CA . LEU A 1 85 ? 7.959 -18.409 -27.023 1.00 38.22 85 LEU A CA 1
ATOM 667 C C . LEU A 1 85 ? 8.143 -19.882 -27.430 1.00 38.22 85 LEU A C 1
ATOM 669 O O . LEU A 1 85 ? 9.171 -20.220 -28.013 1.00 38.22 85 LEU A O 1
ATOM 673 N N . SER A 1 86 ? 7.160 -20.760 -27.204 1.00 30.36 86 SER A N 1
ATOM 674 C CA . SER A 1 86 ? 7.245 -22.173 -27.618 1.00 30.36 86 SER A CA 1
ATOM 675 C C . SER A 1 86 ? 7.091 -22.391 -29.129 1.00 30.36 86 SER A C 1
ATOM 677 O O . SER A 1 86 ? 7.512 -23.430 -29.627 1.00 30.36 86 SER A O 1
ATOM 679 N N . ASN A 1 87 ? 6.561 -21.409 -29.869 1.00 30.36 87 ASN A N 1
ATOM 680 C CA . ASN A 1 87 ? 6.473 -21.453 -31.336 1.00 30.36 87 ASN A CA 1
ATOM 681 C C . ASN A 1 87 ? 7.710 -20.875 -32.049 1.00 30.36 87 ASN A C 1
ATOM 683 O O . ASN A 1 87 ? 7.802 -20.956 -33.270 1.00 30.36 87 ASN A O 1
ATOM 687 N N . LEU A 1 88 ? 8.673 -20.305 -31.316 1.00 34.75 88 LEU A N 1
ATOM 688 C CA . LEU A 1 88 ? 9.893 -19.715 -31.887 1.00 34.75 88 LEU A CA 1
ATOM 689 C C . LEU A 1 88 ? 11.118 -20.635 -31.805 1.00 34.75 88 LEU A C 1
ATOM 691 O O . LEU A 1 88 ? 12.088 -20.414 -32.525 1.00 34.75 88 LEU A O 1
ATOM 695 N N . SER A 1 89 ? 11.064 -21.709 -31.012 1.00 30.31 89 SER A N 1
ATOM 696 C CA . SER A 1 89 ? 12.121 -22.731 -30.966 1.00 30.31 89 SER A CA 1
ATOM 697 C C . SER A 1 89 ? 12.203 -23.596 -32.234 1.00 30.31 89 SER A C 1
ATOM 699 O O . SER A 1 89 ? 13.150 -24.365 -32.380 1.00 30.31 89 SER A O 1
ATOM 701 N N . GLN A 1 90 ? 11.253 -23.462 -33.171 1.00 28.56 90 GLN A N 1
ATOM 702 C CA . GLN A 1 90 ? 11.264 -24.182 -34.451 1.00 28.56 90 GLN A CA 1
ATOM 703 C C . GLN A 1 90 ? 12.080 -23.514 -35.564 1.00 28.56 90 GLN A C 1
ATOM 705 O O . GLN A 1 90 ? 12.326 -24.159 -36.581 1.00 28.56 90 GLN A O 1
ATOM 710 N N . PHE A 1 91 ? 12.582 -22.290 -35.386 1.00 31.58 91 PHE A N 1
ATOM 711 C CA . PHE A 1 91 ? 13.554 -21.726 -36.327 1.00 31.58 91 PHE A CA 1
ATOM 712 C C . PHE A 1 91 ? 14.966 -22.171 -35.943 1.00 31.58 91 PHE A C 1
ATOM 714 O O . PHE A 1 91 ? 15.813 -21.373 -35.548 1.00 31.58 91 PHE A O 1
ATOM 721 N N . GLN A 1 92 ? 15.211 -23.483 -36.035 1.00 28.14 92 GLN A N 1
ATOM 722 C CA . GLN A 1 92 ? 16.576 -23.987 -36.095 1.00 28.14 92 GLN A CA 1
ATOM 723 C C . GLN A 1 92 ? 17.250 -23.374 -37.327 1.00 28.14 92 GLN A C 1
ATOM 725 O O . GLN A 1 92 ? 16.752 -23.485 -38.448 1.00 28.14 92 GLN A O 1
ATOM 730 N N . LEU A 1 93 ? 18.365 -22.690 -37.074 1.00 36.03 93 LEU A N 1
ATOM 731 C CA . LEU A 1 93 ? 19.300 -22.173 -38.064 1.00 36.03 93 LEU A CA 1
ATOM 732 C C . LEU A 1 93 ? 19.711 -23.301 -39.017 1.00 36.03 93 LEU A C 1
ATOM 734 O O . LEU A 1 93 ? 20.573 -24.108 -38.682 1.00 36.03 93 LEU A O 1
ATOM 738 N N . ASN A 1 94 ? 19.121 -23.328 -40.209 1.00 28.12 94 ASN A N 1
ATOM 739 C CA . ASN A 1 94 ? 19.789 -23.888 -41.372 1.00 28.12 94 ASN A CA 1
ATOM 740 C C . ASN A 1 94 ? 20.374 -22.713 -42.160 1.00 28.12 94 ASN A C 1
ATOM 742 O O . ASN A 1 94 ? 19.612 -21.811 -42.526 1.00 28.12 94 ASN A O 1
ATOM 746 N N . PRO A 1 95 ? 21.692 -22.692 -42.425 1.00 34.53 95 PRO A N 1
ATOM 747 C CA . PRO A 1 95 ? 22.248 -21.775 -43.401 1.00 34.53 95 PRO A CA 1
ATOM 748 C C . PRO A 1 95 ? 21.692 -22.199 -44.762 1.00 34.53 95 PRO A C 1
ATOM 750 O O . PRO A 1 95 ? 22.077 -23.225 -45.313 1.00 34.53 95 PRO A O 1
ATOM 753 N N . PHE A 1 96 ? 20.695 -21.471 -45.260 1.00 34.25 96 PHE A N 1
ATOM 754 C CA . PHE A 1 96 ? 20.282 -21.599 -46.649 1.00 34.25 96 PHE A CA 1
ATOM 755 C C . PHE A 1 96 ? 21.339 -20.896 -47.497 1.00 34.25 96 PHE A C 1
ATOM 757 O O . PHE A 1 96 ? 21.464 -19.672 -47.432 1.00 34.25 96 PHE A O 1
ATOM 764 N N . ASP A 1 97 ? 22.091 -21.679 -48.270 1.00 38.66 97 ASP A N 1
ATOM 765 C CA . ASP A 1 97 ? 22.995 -21.182 -49.303 1.00 38.66 97 ASP A CA 1
ATOM 766 C C . ASP A 1 97 ? 22.194 -20.319 -50.290 1.00 38.66 97 ASP A C 1
ATOM 768 O O . ASP A 1 97 ? 21.389 -20.817 -51.079 1.00 38.66 97 ASP A O 1
ATOM 772 N N . CYS A 1 98 ? 22.372 -18.999 -50.210 1.00 43.00 98 CYS A N 1
ATOM 773 C CA . CYS A 1 98 ? 21.790 -18.048 -51.150 1.00 43.00 98 CYS A CA 1
ATOM 774 C C . CYS A 1 98 ? 22.824 -17.722 -52.232 1.00 43.00 98 CYS A C 1
ATOM 776 O O . CYS A 1 98 ? 23.508 -16.704 -52.170 1.00 43.00 98 CYS A O 1
ATOM 778 N N . GLU A 1 99 ? 22.933 -18.587 -53.240 1.00 40.75 99 GLU A N 1
ATOM 779 C CA . GLU A 1 99 ? 23.537 -18.226 -54.526 1.00 40.75 99 GLU A CA 1
ATOM 780 C C . GLU A 1 99 ? 22.489 -17.469 -55.359 1.00 40.75 99 GLU A C 1
ATOM 782 O O . GLU A 1 99 ? 21.504 -18.046 -55.821 1.00 40.75 99 GLU A O 1
ATOM 787 N N . GLY A 1 100 ? 22.663 -16.153 -55.519 1.00 32.75 100 GLY A N 1
ATOM 788 C CA . GLY A 1 100 ? 21.671 -15.316 -56.200 1.00 32.75 100 GLY A CA 1
ATOM 789 C C . GLY A 1 100 ? 22.125 -13.887 -56.484 1.00 32.75 100 GLY A C 1
ATOM 790 O O . GLY A 1 100 ? 21.663 -12.955 -55.846 1.00 32.75 100 GLY A O 1
ATOM 791 N N . ASN A 1 101 ? 23.030 -13.760 -57.455 1.00 31.98 101 ASN A N 1
ATOM 792 C CA . ASN A 1 101 ? 23.349 -12.606 -58.308 1.00 31.98 101 ASN A CA 1
ATOM 793 C C . ASN A 1 101 ? 23.165 -11.173 -57.748 1.00 31.98 101 ASN A C 1
ATOM 795 O O . ASN A 1 101 ? 22.086 -10.583 -57.779 1.00 31.98 101 ASN A O 1
ATOM 799 N N . SER A 1 102 ? 24.303 -10.577 -57.383 1.00 43.97 102 SER A N 1
ATOM 800 C CA . SER A 1 102 ? 24.509 -9.135 -57.236 1.00 43.97 102 SER A CA 1
ATOM 801 C C . SER A 1 102 ? 24.241 -8.420 -58.559 1.00 43.97 102 SER A C 1
ATOM 803 O O . SER A 1 102 ? 24.977 -8.619 -59.523 1.00 43.97 102 SER A O 1
ATOM 805 N N . GLN A 1 103 ? 23.206 -7.583 -58.602 1.00 40.31 103 GLN A N 1
ATOM 806 C CA . GLN A 1 103 ? 23.152 -6.400 -59.461 1.00 40.31 103 GLN A CA 1
ATOM 807 C C . GLN A 1 103 ? 21.966 -5.530 -59.051 1.00 40.31 103 GLN A C 1
ATOM 809 O O . GLN A 1 103 ? 20.848 -5.710 -59.520 1.00 40.31 103 GLN A O 1
ATOM 814 N N . ASN A 1 104 ? 22.237 -4.636 -58.102 1.00 34.53 104 ASN A N 1
ATOM 815 C CA . ASN A 1 104 ? 21.779 -3.248 -58.032 1.00 34.53 104 ASN A CA 1
ATOM 816 C C . ASN A 1 104 ? 22.271 -2.712 -56.689 1.00 34.53 104 ASN A C 1
ATOM 818 O O . ASN A 1 104 ? 21.559 -2.746 -55.688 1.00 34.53 104 ASN A O 1
ATOM 822 N N . ALA A 1 105 ? 23.525 -2.257 -56.674 1.00 38.97 105 ALA A N 1
ATOM 823 C CA . ALA A 1 105 ? 24.044 -1.443 -55.589 1.00 38.97 105 ALA A CA 1
ATOM 824 C C . ALA A 1 105 ? 23.296 -0.105 -55.621 1.00 38.97 105 ALA A C 1
ATOM 826 O O . ALA A 1 105 ? 23.736 0.862 -56.239 1.00 38.97 105 ALA A O 1
ATOM 827 N N . VAL A 1 106 ? 22.112 -0.071 -55.009 1.00 38.44 106 VAL A N 1
ATOM 828 C CA . VAL A 1 106 ? 21.598 1.184 -54.488 1.00 38.44 106 VAL A CA 1
ATOM 829 C C . VAL A 1 106 ? 22.509 1.494 -53.316 1.00 38.44 106 VAL A C 1
ATOM 831 O O . VAL A 1 106 ? 22.479 0.813 -52.295 1.00 38.44 106 VAL A O 1
ATOM 834 N N . GLU A 1 107 ? 23.380 2.470 -53.531 1.00 38.25 107 GLU A N 1
ATOM 835 C CA . GLU A 1 107 ? 24.229 3.104 -52.533 1.00 38.25 107 GLU A CA 1
ATOM 836 C C . GLU A 1 107 ? 23.321 3.793 -51.499 1.00 38.25 107 GLU A C 1
ATOM 838 O O . GLU A 1 107 ? 23.124 5.004 -51.486 1.00 38.25 107 GLU A O 1
ATOM 843 N N . TYR A 1 108 ? 22.666 2.985 -50.668 1.00 40.91 108 TYR A N 1
ATOM 844 C CA . TYR A 1 108 ? 22.113 3.432 -49.407 1.00 40.91 108 TYR A CA 1
ATOM 845 C C . TYR A 1 108 ? 23.300 3.615 -48.474 1.00 40.91 108 TYR A C 1
ATOM 847 O O . TYR A 1 108 ? 24.142 2.729 -48.359 1.00 40.91 108 TYR A O 1
ATOM 855 N N . TYR A 1 109 ? 23.377 4.787 -47.849 1.00 39.38 109 TYR A N 1
ATOM 856 C CA . TYR A 1 109 ? 24.321 5.109 -46.786 1.00 39.38 109 TYR A CA 1
ATOM 857 C C . TYR A 1 109 ? 24.214 4.051 -45.672 1.00 39.38 109 TYR A C 1
ATOM 859 O O . TYR A 1 109 ? 23.404 4.168 -44.755 1.00 39.38 109 TYR A O 1
ATOM 867 N N . PHE A 1 110 ? 24.992 2.978 -45.812 1.00 43.50 110 PHE A N 1
ATOM 868 C CA . PHE A 1 110 ? 25.079 1.860 -44.887 1.00 43.50 110 PHE A CA 1
ATOM 869 C C . PHE A 1 110 ? 25.848 2.324 -43.662 1.00 43.50 110 PHE A C 1
ATOM 871 O O . PHE A 1 110 ? 27.043 2.576 -43.773 1.00 43.50 110 PHE A O 1
ATOM 878 N N . ALA A 1 111 ? 25.141 2.378 -42.531 1.00 47.72 111 ALA A N 1
ATOM 879 C CA . ALA A 1 111 ? 25.657 2.574 -41.184 1.00 47.72 111 ALA A CA 1
ATOM 880 C C . ALA A 1 111 ? 26.457 3.872 -40.976 1.00 47.72 111 ALA A C 1
ATOM 882 O O . ALA A 1 111 ? 27.399 4.189 -41.690 1.00 47.72 111 ALA A O 1
ATOM 883 N N . ASP A 1 112 ? 26.168 4.601 -39.902 1.00 47.34 112 ASP A N 1
ATOM 884 C CA . ASP A 1 112 ? 27.266 5.320 -39.260 1.00 47.34 112 ASP A CA 1
ATOM 885 C C . ASP A 1 112 ? 28.297 4.240 -38.867 1.00 47.34 112 ASP A C 1
ATOM 887 O O . ASP A 1 112 ? 27.981 3.417 -37.997 1.00 47.34 112 ASP A O 1
ATOM 891 N N . PRO A 1 113 ? 29.487 4.163 -39.501 1.00 48.78 113 PRO A N 1
ATOM 892 C CA . PRO A 1 113 ? 30.442 3.077 -39.271 1.00 48.78 113 PRO A CA 1
ATOM 893 C C . PRO A 1 113 ? 30.926 3.025 -37.815 1.00 48.78 113 PRO A C 1
ATOM 895 O O . PRO A 1 113 ? 31.597 2.078 -37.414 1.00 48.78 113 PRO A O 1
ATOM 898 N N . MET A 1 114 ? 30.600 4.050 -37.020 1.00 50.66 114 MET A N 1
ATOM 899 C CA . MET A 1 114 ? 30.917 4.133 -35.602 1.00 50.66 114 MET A CA 1
ATOM 900 C C . MET A 1 114 ? 29.971 3.339 -34.687 1.00 50.66 114 MET A C 1
ATOM 902 O O . MET A 1 114 ? 30.345 3.086 -33.544 1.00 50.66 114 MET A O 1
ATOM 906 N N . LYS A 1 115 ? 28.775 2.926 -35.137 1.00 66.94 115 LYS A N 1
ATOM 907 C CA . LYS A 1 115 ? 27.743 2.322 -34.264 1.00 66.94 115 LYS A CA 1
ATOM 908 C C . LYS A 1 115 ? 27.523 0.835 -34.555 1.00 66.94 115 LYS A C 1
ATOM 910 O O . LYS A 1 115 ? 26.461 0.424 -35.022 1.00 66.94 115 LYS A O 1
ATOM 915 N N . THR A 1 116 ? 28.537 0.024 -34.267 1.00 82.06 116 THR A N 1
ATOM 916 C CA . THR A 1 116 ? 28.459 -1.444 -34.355 1.00 82.06 116 THR A CA 1
ATOM 917 C C . THR A 1 116 ? 27.438 -2.023 -33.364 1.00 82.06 116 THR A C 1
ATOM 919 O O . THR A 1 116 ? 27.067 -1.378 -32.382 1.00 82.06 116 THR A O 1
ATOM 922 N N . GLU A 1 117 ? 26.995 -3.266 -33.573 1.00 83.62 117 GLU A N 1
ATOM 923 C CA . GLU A 1 117 ? 26.150 -3.972 -32.591 1.00 83.62 117 GLU A CA 1
ATOM 924 C C . GLU A 1 117 ? 26.819 -4.077 -31.210 1.00 83.62 117 GLU A C 1
ATOM 926 O O . GLU A 1 117 ? 26.151 -3.975 -30.182 1.00 83.62 117 GLU A O 1
ATOM 931 N N . GLU A 1 118 ? 28.150 -4.193 -31.178 1.00 85.69 118 GLU A N 1
ATOM 932 C CA . GLU A 1 118 ? 28.939 -4.142 -29.943 1.00 85.69 118 GLU A CA 1
ATOM 933 C C . GLU A 1 118 ? 28.826 -2.781 -29.249 1.00 85.69 118 GLU A C 1
ATOM 935 O O . GLU A 1 118 ? 28.621 -2.726 -28.037 1.00 85.69 118 GLU A O 1
ATOM 940 N N . TRP A 1 119 ? 28.897 -1.680 -30.007 1.00 91.31 119 TRP A N 1
ATOM 941 C CA . TRP A 1 119 ? 28.699 -0.336 -29.466 1.00 91.31 119 TRP A CA 1
ATOM 942 C C . TRP A 1 119 ? 27.293 -0.177 -28.870 1.00 91.31 119 TRP A C 1
ATOM 944 O O . TRP A 1 119 ? 27.161 0.282 -27.738 1.00 91.31 119 TRP A O 1
ATOM 954 N N . LYS A 1 120 ? 26.246 -0.637 -29.569 1.00 91.25 120 LYS A N 1
ATOM 955 C CA . LYS A 1 120 ? 24.853 -0.575 -29.078 1.00 91.25 120 LYS A CA 1
ATOM 956 C C . LYS A 1 120 ? 24.660 -1.391 -27.796 1.00 91.25 120 LYS A C 1
ATOM 958 O O . LYS A 1 120 ? 23.977 -0.944 -26.876 1.00 91.25 120 LYS A O 1
ATOM 963 N N . ALA A 1 121 ? 25.272 -2.573 -27.721 1.00 89.31 121 ALA A N 1
ATOM 964 C CA . ALA A 1 121 ? 25.263 -3.391 -26.512 1.00 89.31 121 ALA A CA 1
ATOM 965 C C . ALA A 1 121 ? 26.005 -2.703 -25.354 1.00 89.31 121 ALA A C 1
ATOM 967 O O . ALA A 1 121 ? 25.526 -2.725 -24.223 1.00 89.31 121 ALA A O 1
ATOM 968 N N . ASN A 1 122 ? 27.133 -2.044 -25.628 1.00 92.94 122 ASN A N 1
ATOM 969 C CA . ASN A 1 122 ? 27.867 -1.280 -24.623 1.00 92.94 122 ASN A CA 1
ATOM 970 C C . ASN A 1 122 ? 27.062 -0.076 -24.104 1.00 92.94 122 ASN A C 1
ATOM 972 O O . ASN A 1 122 ? 27.033 0.160 -22.900 1.00 92.94 122 ASN A O 1
ATOM 976 N N . GLU A 1 123 ? 26.354 0.647 -24.976 1.00 94.38 123 GLU A N 1
ATOM 977 C CA . GLU A 1 123 ? 25.462 1.741 -24.563 1.00 94.38 123 GLU A CA 1
ATOM 978 C C . GLU A 1 123 ? 24.370 1.261 -23.598 1.00 94.38 123 GLU A C 1
ATOM 980 O O . GLU A 1 123 ? 24.026 1.964 -22.647 1.00 94.38 123 GLU A O 1
ATOM 985 N N . TRP A 1 124 ? 23.849 0.047 -23.801 1.00 95.12 124 TRP A N 1
ATOM 986 C CA . TRP A 1 124 ? 22.893 -0.562 -22.879 1.00 95.12 124 TRP A CA 1
ATOM 987 C C . TRP A 1 124 ? 23.505 -0.857 -21.505 1.00 95.12 124 TRP A C 1
ATOM 989 O O . TRP A 1 124 ? 22.891 -0.548 -20.482 1.00 95.12 124 TRP A O 1
ATOM 999 N N . GLU A 1 125 ? 24.720 -1.409 -21.455 1.00 95.81 125 GLU A N 1
ATOM 1000 C CA . GLU A 1 125 ? 25.423 -1.656 -20.188 1.00 95.81 125 GLU A CA 1
ATOM 1001 C C . GLU A 1 125 ? 25.704 -0.349 -19.433 1.00 95.81 125 GLU A C 1
ATOM 1003 O O . GLU A 1 125 ? 25.355 -0.227 -18.257 1.00 95.81 125 GLU A O 1
ATOM 1008 N N . VAL A 1 126 ? 26.223 0.669 -20.127 1.00 96.12 126 VAL A N 1
ATOM 1009 C CA . VAL A 1 126 ? 26.465 2.004 -19.555 1.00 96.12 126 VAL A CA 1
ATOM 1010 C C . VAL A 1 126 ? 25.165 2.620 -19.032 1.00 96.12 126 VAL A C 1
ATOM 1012 O O . VAL A 1 126 ? 25.121 3.196 -17.939 1.00 96.12 126 VAL A O 1
ATOM 1015 N N . TRP A 1 127 ? 24.073 2.485 -19.787 1.00 97.06 127 TRP A N 1
ATOM 1016 C CA . TRP A 1 127 ? 22.768 2.974 -19.363 1.00 97.06 127 TRP A CA 1
ATOM 1017 C C . TRP A 1 127 ? 22.248 2.249 -18.116 1.00 97.06 127 TRP A C 1
ATOM 1019 O O . TRP A 1 127 ? 21.714 2.910 -17.220 1.00 97.06 127 TRP A O 1
ATOM 1029 N N . LYS A 1 128 ? 22.434 0.926 -18.005 1.00 96.12 128 LYS A N 1
ATOM 1030 C CA . LYS A 1 128 ? 22.056 0.152 -16.810 1.00 96.12 128 LYS A CA 1
ATOM 1031 C C . LYS A 1 128 ? 22.824 0.607 -15.570 1.00 96.12 128 LYS A C 1
ATOM 1033 O O . LYS A 1 128 ? 22.204 0.826 -14.530 1.00 96.12 128 LYS A O 1
ATOM 1038 N N . GLU A 1 129 ? 24.137 0.808 -15.671 1.00 95.94 129 GLU A N 1
ATOM 1039 C CA . GLU A 1 129 ? 24.962 1.288 -14.550 1.00 95.94 129 GLU A CA 1
ATOM 1040 C C . GLU A 1 129 ? 24.523 2.675 -14.064 1.00 95.94 129 GLU A C 1
ATOM 1042 O O . GLU A 1 129 ? 24.342 2.918 -12.863 1.00 95.94 129 GLU A O 1
ATOM 1047 N N . LYS A 1 130 ? 24.277 3.590 -15.007 1.00 96.50 130 LYS A N 1
ATOM 1048 C CA . LYS A 1 130 ? 23.752 4.920 -14.691 1.00 96.50 130 LYS A CA 1
ATOM 1049 C C . LYS A 1 130 ? 22.374 4.832 -14.038 1.00 96.50 130 LYS A C 1
ATOM 1051 O O . LYS A 1 130 ? 22.115 5.512 -13.045 1.00 96.50 130 LYS A O 1
ATOM 1056 N N . THR A 1 131 ? 21.506 3.978 -14.568 1.00 96.69 131 THR A N 1
ATOM 1057 C CA . THR A 1 131 ? 20.149 3.771 -14.056 1.00 96.69 131 THR A CA 1
ATOM 1058 C C . THR A 1 131 ? 20.154 3.208 -12.639 1.00 96.69 131 THR A C 1
ATOM 1060 O O . THR A 1 131 ? 19.353 3.640 -11.815 1.00 96.69 131 THR A O 1
ATOM 1063 N N . GLU A 1 132 ? 21.085 2.312 -12.310 1.00 96.69 132 GLU A N 1
ATOM 1064 C CA . GLU A 1 132 ? 21.261 1.809 -10.946 1.00 96.69 132 GLU A CA 1
ATOM 1065 C C . GLU A 1 132 ? 21.634 2.939 -9.972 1.00 96.69 132 GLU A C 1
ATOM 1067 O O . GLU A 1 132 ? 21.074 3.034 -8.879 1.00 96.69 132 GLU A O 1
ATOM 1072 N N . THR A 1 133 ? 22.508 3.855 -10.389 1.00 95.81 133 THR A N 1
ATOM 1073 C CA . THR A 1 133 ? 22.874 5.033 -9.584 1.00 95.81 133 THR A CA 1
ATOM 1074 C C . THR A 1 133 ? 21.691 5.996 -9.416 1.00 95.81 133 THR A C 1
ATOM 1076 O O . THR A 1 133 ? 21.426 6.498 -8.321 1.00 95.81 133 THR A O 1
ATOM 1079 N N . GLU A 1 134 ? 20.934 6.256 -10.486 1.00 96.75 134 GLU A N 1
ATOM 1080 C CA . GLU A 1 134 ? 19.715 7.074 -10.422 1.00 96.75 134 GLU A CA 1
ATOM 1081 C C . GLU A 1 134 ? 18.640 6.428 -9.534 1.00 96.75 134 GLU A C 1
ATOM 1083 O O . GLU A 1 134 ? 17.936 7.135 -8.808 1.00 96.75 134 GLU A O 1
ATOM 1088 N N . TRP A 1 135 ? 18.547 5.097 -9.544 1.00 96.75 135 TRP A N 1
ATOM 1089 C CA . TRP A 1 135 ? 17.631 4.340 -8.700 1.00 96.75 135 TRP A CA 1
ATOM 1090 C C . TRP A 1 135 ? 17.947 4.504 -7.214 1.00 96.75 135 TRP A C 1
ATOM 1092 O O . TRP A 1 135 ? 17.033 4.745 -6.428 1.00 96.75 135 TRP A O 1
ATOM 1102 N N . GLN A 1 136 ? 19.222 4.438 -6.821 1.00 94.50 136 GLN A N 1
ATOM 1103 C CA . GLN A 1 136 ? 19.631 4.653 -5.428 1.00 94.50 136 GLN A CA 1
ATOM 1104 C C . GLN A 1 136 ? 19.213 6.043 -4.930 1.00 94.50 136 GLN A C 1
ATOM 1106 O O . GLN A 1 136 ? 18.589 6.168 -3.878 1.00 94.50 136 GLN A O 1
ATOM 1111 N N . ASN A 1 137 ? 19.452 7.081 -5.738 1.00 95.44 137 ASN A N 1
ATOM 1112 C CA . ASN A 1 137 ? 19.026 8.446 -5.419 1.00 95.44 137 ASN A CA 1
ATOM 1113 C C . ASN A 1 137 ? 17.501 8.567 -5.289 1.00 95.44 137 ASN A C 1
ATOM 1115 O O . ASN A 1 137 ? 16.995 9.248 -4.395 1.00 95.44 137 ASN A O 1
ATOM 1119 N N . PHE A 1 138 ? 16.753 7.918 -6.183 1.00 95.12 138 PHE A N 1
ATOM 1120 C CA . PHE A 1 138 ? 15.297 7.865 -6.099 1.00 95.12 138 PHE A CA 1
ATOM 1121 C C . PHE A 1 138 ? 14.831 7.157 -4.822 1.00 95.12 138 PHE A C 1
ATOM 1123 O O . PHE A 1 138 ? 13.965 7.679 -4.117 1.00 95.12 138 PHE A O 1
ATOM 1130 N N . ASN A 1 139 ? 15.429 6.014 -4.490 1.00 92.81 139 ASN A N 1
ATOM 1131 C CA . ASN A 1 139 ? 15.096 5.249 -3.296 1.00 92.81 139 ASN A CA 1
ATOM 1132 C C . ASN A 1 139 ? 15.340 6.066 -2.014 1.00 92.81 139 ASN A C 1
ATOM 1134 O O . ASN A 1 139 ? 14.477 6.117 -1.141 1.00 92.81 139 ASN A O 1
ATOM 1138 N N . ASP A 1 140 ? 16.445 6.810 -1.945 1.00 91.75 140 ASP A N 1
ATOM 1139 C CA . ASP A 1 140 ? 16.730 7.723 -0.832 1.00 91.75 140 ASP A CA 1
ATOM 1140 C C . ASP A 1 140 ? 15.672 8.825 -0.680 1.00 91.75 140 ASP A C 1
ATOM 1142 O O . ASP A 1 140 ? 15.326 9.225 0.437 1.00 91.75 140 ASP A O 1
ATOM 1146 N N . ILE A 1 141 ? 15.150 9.344 -1.795 1.00 92.75 141 ILE A N 1
ATOM 1147 C CA . ILE A 1 141 ? 14.055 10.322 -1.779 1.00 92.75 141 ILE A CA 1
ATOM 1148 C C . ILE A 1 141 ? 12.778 9.671 -1.239 1.00 92.75 141 ILE A C 1
ATOM 1150 O O . ILE A 1 141 ? 12.117 10.266 -0.386 1.00 92.75 141 ILE A O 1
ATOM 1154 N N . ILE A 1 142 ? 12.448 8.456 -1.688 1.00 91.81 142 ILE A N 1
ATOM 1155 C CA . ILE A 1 142 ? 11.279 7.707 -1.209 1.00 91.81 142 ILE A CA 1
ATOM 1156 C C . ILE A 1 142 ? 11.366 7.456 0.297 1.00 91.81 142 ILE A C 1
ATOM 1158 O O . ILE A 1 142 ? 10.397 7.731 1.007 1.00 91.81 142 ILE A O 1
ATOM 1162 N N . GLU A 1 143 ? 12.515 7.017 0.811 1.00 89.62 143 GLU A N 1
ATOM 1163 C CA . GLU A 1 143 ? 12.688 6.796 2.250 1.00 89.62 143 GLU A CA 1
ATOM 1164 C C . GLU A 1 143 ? 12.572 8.093 3.057 1.00 89.62 143 GLU A C 1
ATOM 1166 O O . GLU A 1 143 ? 11.908 8.123 4.095 1.00 89.62 143 GLU A O 1
ATOM 1171 N N . LYS A 1 144 ? 13.148 9.201 2.576 1.00 91.31 144 LYS A N 1
ATOM 1172 C CA . LYS A 1 144 ? 13.012 10.511 3.238 1.00 91.31 144 LYS A CA 1
ATOM 1173 C C . LYS A 1 144 ? 11.557 10.963 3.310 1.00 91.31 144 LYS A C 1
ATOM 1175 O O . LYS A 1 144 ? 11.111 11.448 4.349 1.00 91.31 144 LYS A O 1
ATOM 1180 N N . GLU A 1 145 ? 10.816 10.815 2.220 1.00 92.00 145 GLU A N 1
ATOM 1181 C CA . GLU A 1 145 ? 9.395 11.152 2.166 1.00 92.00 145 GLU A CA 1
ATOM 1182 C C . GLU A 1 145 ? 8.569 10.231 3.082 1.00 92.00 145 GLU A C 1
ATOM 1184 O O . GLU A 1 145 ? 7.745 10.716 3.861 1.00 92.00 145 GLU A O 1
ATOM 1189 N N . ARG A 1 146 ? 8.868 8.928 3.110 1.00 89.62 146 ARG A N 1
ATOM 1190 C CA . ARG A 1 146 ? 8.249 7.975 4.041 1.00 89.62 146 ARG A CA 1
ATOM 1191 C C . ARG A 1 146 ? 8.486 8.359 5.502 1.00 89.62 146 ARG A C 1
ATOM 1193 O O . ARG A 1 146 ? 7.545 8.346 6.292 1.00 89.62 146 ARG A O 1
ATOM 1200 N N . LEU A 1 147 ? 9.708 8.748 5.867 1.00 91.06 147 LEU A N 1
ATOM 1201 C CA . LEU A 1 147 ? 10.036 9.197 7.225 1.00 91.06 147 LEU A CA 1
ATOM 1202 C C . LEU A 1 147 ? 9.289 10.481 7.613 1.00 91.06 147 LEU A C 1
ATOM 1204 O O . LEU A 1 147 ? 8.797 10.586 8.736 1.00 91.06 147 LEU A O 1
ATOM 1208 N N . LYS A 1 148 ? 9.146 11.443 6.692 1.00 92.50 148 LYS A N 1
ATOM 1209 C CA . LYS A 1 148 ? 8.328 12.647 6.930 1.00 92.50 148 LYS A CA 1
ATOM 1210 C C . LYS A 1 148 ? 6.860 12.297 7.158 1.00 92.50 148 LYS A C 1
ATOM 1212 O O . LYS A 1 148 ? 6.234 12.841 8.067 1.00 92.50 148 LYS A O 1
ATOM 1217 N N . TRP A 1 149 ? 6.315 11.389 6.350 1.00 92.94 149 TRP A N 1
ATOM 1218 C CA . TRP A 1 149 ? 4.945 10.913 6.508 1.00 92.94 149 TRP A CA 1
ATOM 1219 C C . TRP A 1 149 ? 4.749 10.195 7.851 1.00 92.94 149 TRP A C 1
ATOM 1221 O O . TRP A 1 149 ? 3.796 10.501 8.563 1.00 92.94 149 TRP A O 1
ATOM 1231 N N . LEU A 1 150 ? 5.691 9.338 8.258 1.00 92.25 150 LEU A N 1
ATOM 1232 C CA . LEU A 1 150 ? 5.683 8.680 9.571 1.00 92.25 150 LEU A CA 1
ATOM 1233 C C . LEU A 1 150 ? 5.711 9.679 10.733 1.00 92.25 150 LEU A C 1
ATOM 1235 O O . LEU A 1 150 ? 4.944 9.544 11.682 1.00 92.25 150 LEU A O 1
ATOM 1239 N N . ALA A 1 151 ? 6.538 10.722 10.644 1.00 91.88 151 ALA A N 1
ATOM 1240 C CA . ALA A 1 151 ? 6.573 11.772 11.660 1.00 91.88 151 ALA A CA 1
ATOM 1241 C C . ALA A 1 151 ? 5.224 12.505 11.780 1.00 91.88 151 ALA A C 1
ATOM 1243 O O . ALA A 1 151 ? 4.797 12.860 12.879 1.00 91.88 151 ALA A O 1
ATOM 1244 N N . ALA A 1 152 ? 4.515 12.709 10.664 1.00 91.69 152 ALA A N 1
ATOM 1245 C CA . ALA A 1 152 ? 3.152 13.232 10.697 1.00 91.69 152 ALA A CA 1
ATOM 1246 C C . ALA A 1 152 ? 2.161 12.222 11.302 1.00 91.69 152 ALA A C 1
ATOM 1248 O O . ALA A 1 152 ? 1.284 12.633 12.063 1.00 91.69 152 ALA A O 1
ATOM 1249 N N . LYS A 1 153 ? 2.338 10.920 11.037 1.00 92.75 153 LYS A N 1
ATOM 1250 C CA . LYS A 1 153 ? 1.494 9.849 11.586 1.00 92.75 153 LYS A CA 1
ATOM 1251 C C . LYS A 1 153 ? 1.540 9.704 13.093 1.00 92.75 153 LYS A C 1
ATOM 1253 O O . LYS A 1 153 ? 0.561 9.237 13.664 1.00 92.75 153 LYS A O 1
ATOM 1258 N N . GLU A 1 154 ? 2.584 10.184 13.751 1.00 92.81 154 GLU A N 1
ATOM 1259 C CA . GLU A 1 154 ? 2.597 10.227 15.212 1.00 92.81 154 GLU A CA 1
ATOM 1260 C C . GLU A 1 154 ? 1.484 11.130 15.778 1.00 92.81 154 GLU A C 1
ATOM 1262 O O . GLU A 1 154 ? 0.912 10.851 16.831 1.00 92.81 154 GLU A O 1
ATOM 1267 N N . ARG A 1 155 ? 1.112 12.202 15.066 1.00 91.44 155 ARG A N 1
ATOM 1268 C CA . ARG A 1 155 ? -0.025 13.048 15.464 1.00 91.44 155 ARG A CA 1
ATOM 1269 C C . ARG A 1 155 ? -1.354 12.350 15.200 1.00 91.44 155 ARG A C 1
ATOM 1271 O O . ARG A 1 155 ? -2.192 12.313 16.096 1.00 91.44 155 ARG A O 1
ATOM 1278 N N . ASP A 1 156 ? -1.500 11.738 14.027 1.00 93.81 156 ASP A N 1
ATOM 1279 C CA . ASP A 1 156 ? -2.698 10.973 13.664 1.00 93.81 156 ASP A CA 1
ATOM 1280 C C . ASP A 1 156 ? -2.947 9.816 14.644 1.00 93.81 156 ASP A C 1
ATOM 1282 O O . ASP A 1 156 ? -4.093 9.535 14.976 1.00 93.81 156 ASP A O 1
ATOM 1286 N N . TRP A 1 157 ? -1.888 9.173 15.146 1.00 95.44 157 TRP A N 1
ATOM 1287 C CA . TRP A 1 157 ? -1.972 8.149 16.189 1.00 95.44 157 TRP A CA 1
ATOM 1288 C C . TRP A 1 157 ? -2.603 8.692 17.476 1.00 95.44 157 TRP A C 1
ATOM 1290 O O . TRP A 1 157 ? -3.544 8.104 18.001 1.00 95.44 157 TRP A O 1
ATOM 1300 N N . ASN A 1 158 ? -2.150 9.852 17.957 1.00 94.75 158 ASN A N 1
ATOM 1301 C CA . ASN A 1 158 ? -2.713 10.468 19.161 1.00 94.75 158 ASN A CA 1
ATOM 1302 C C . ASN A 1 158 ? -4.191 10.856 18.987 1.00 94.75 158 ASN A C 1
ATOM 1304 O O . ASN A 1 158 ? -4.984 10.739 19.922 1.00 94.75 158 ASN A O 1
ATOM 1308 N N . GLU A 1 159 ? -4.573 11.332 17.802 1.00 95.94 159 GLU A N 1
ATOM 1309 C CA . GLU A 1 159 ? -5.971 11.637 17.481 1.00 95.94 159 GLU A CA 1
ATOM 1310 C C . GLU A 1 159 ? -6.816 10.364 17.363 1.00 95.94 159 GLU A C 1
ATOM 1312 O O . GLU A 1 159 ? -7.931 10.318 17.884 1.00 95.94 159 GLU A O 1
ATOM 1317 N N . TYR A 1 160 ? -6.264 9.316 16.749 1.00 96.94 160 TYR A N 1
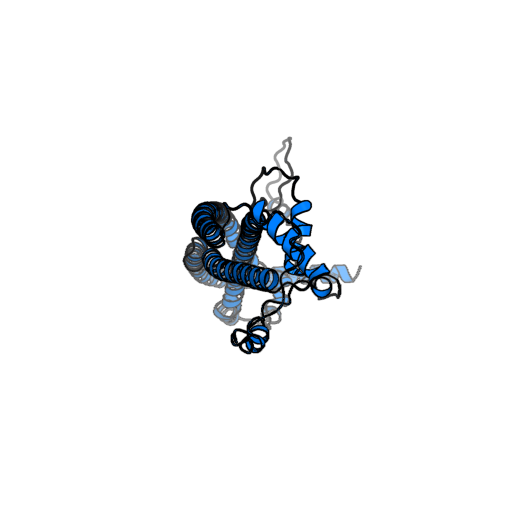ATOM 1318 C CA . TYR A 1 160 ? -6.889 8.004 16.650 1.00 96.94 160 TYR A CA 1
ATOM 1319 C C . TYR A 1 160 ? -7.163 7.400 18.033 1.00 96.94 160 TYR A C 1
ATOM 1321 O O . TYR A 1 160 ? -8.279 6.947 18.274 1.00 96.94 160 TYR A O 1
ATOM 1329 N N . MET A 1 161 ? -6.205 7.468 18.964 1.00 97.62 161 MET A N 1
ATOM 1330 C CA . MET A 1 161 ? -6.386 6.956 20.328 1.00 97.62 161 MET A CA 1
ATOM 1331 C C . MET A 1 161 ? -7.523 7.666 21.075 1.00 97.62 161 MET A C 1
ATOM 1333 O O . MET A 1 161 ? -8.367 7.020 21.690 1.00 97.62 161 MET A O 1
ATOM 1337 N N . LYS A 1 162 ? -7.625 8.993 20.949 1.00 95.94 162 LYS A N 1
ATOM 1338 C CA . LYS A 1 162 ? -8.755 9.748 21.522 1.00 95.94 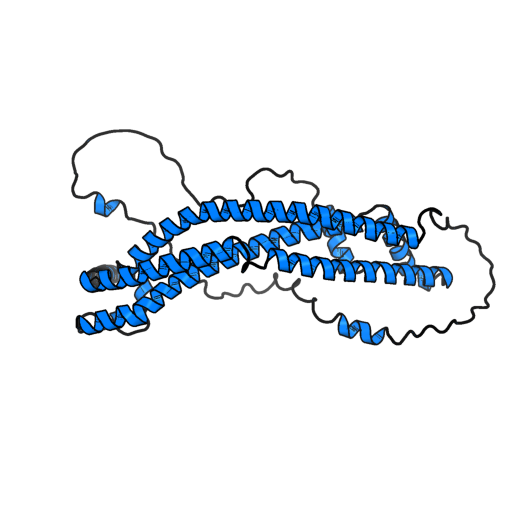162 LYS A CA 1
ATOM 1339 C C . LYS A 1 162 ? -10.083 9.364 20.877 1.00 95.94 162 LYS A C 1
ATOM 1341 O O . LYS A 1 162 ? -11.100 9.256 21.557 1.00 95.94 162 LYS A O 1
ATOM 1346 N N . TYR A 1 163 ? -10.078 9.184 19.559 1.00 95.81 163 TYR A N 1
ATOM 1347 C CA . TYR A 1 163 ? -11.263 8.785 18.811 1.00 95.81 163 TYR A CA 1
ATOM 1348 C C . TYR A 1 163 ? -11.751 7.391 19.215 1.00 95.81 163 TYR A C 1
ATOM 1350 O O . TYR A 1 163 ? -12.948 7.227 19.447 1.00 95.81 163 TYR A O 1
ATOM 1358 N N . ILE A 1 164 ? -10.857 6.402 19.302 1.00 96.31 164 ILE A N 1
ATOM 1359 C CA . ILE A 1 164 ? -11.234 5.020 19.607 1.00 96.31 164 ILE A CA 1
ATOM 1360 C C . ILE A 1 164 ? -11.724 4.897 21.052 1.00 96.31 164 ILE A C 1
ATOM 1362 O O . ILE A 1 164 ? -12.762 4.284 21.285 1.00 96.31 164 ILE A O 1
ATOM 1366 N N . GLU A 1 165 ? -11.070 5.573 21.999 1.00 96.19 165 GLU A N 1
ATOM 1367 C CA . GLU A 1 165 ? -11.530 5.648 23.386 1.00 96.19 165 GLU A CA 1
ATOM 1368 C C . GLU A 1 165 ? -12.940 6.244 23.455 1.00 96.19 165 GLU A C 1
ATOM 1370 O O . GLU A 1 165 ? -13.857 5.618 23.987 1.00 96.19 165 GLU A O 1
ATOM 1375 N N . PHE A 1 166 ? -13.163 7.399 22.818 1.00 95.12 166 PHE A N 1
ATOM 1376 C CA . PHE A 1 166 ? -14.479 8.036 22.760 1.00 95.12 166 PHE A CA 1
ATOM 1377 C C . PHE A 1 166 ? -15.545 7.138 22.110 1.00 95.12 166 PHE A C 1
ATOM 1379 O O . PHE A 1 166 ? -16.642 6.989 22.651 1.00 95.12 166 PHE A O 1
ATOM 1386 N N . LYS A 1 167 ? -15.224 6.509 20.970 1.00 94.94 167 LYS A N 1
ATOM 1387 C CA . LYS A 1 167 ? -16.125 5.617 20.222 1.00 94.94 167 LYS A CA 1
ATOM 1388 C C . LYS A 1 167 ? -16.632 4.460 21.083 1.00 94.94 167 LYS A C 1
ATOM 1390 O O . LYS A 1 167 ? -17.795 4.092 20.954 1.00 94.94 167 LYS A O 1
ATOM 1395 N N . TRP A 1 168 ? -15.772 3.890 21.923 1.00 95.44 168 TRP A N 1
ATOM 1396 C CA . TRP A 1 168 ? -16.101 2.734 22.763 1.00 95.44 168 TRP A CA 1
ATOM 1397 C C . TRP A 1 168 ? -16.557 3.115 24.179 1.00 95.44 168 TRP A C 1
ATOM 1399 O O . TRP A 1 168 ? -17.086 2.285 24.916 1.00 95.44 168 TRP A O 1
ATOM 1409 N N . THR A 1 169 ? -16.442 4.389 24.543 1.00 94.69 169 THR A N 1
ATOM 1410 C CA . THR A 1 169 ? -16.965 4.945 25.799 1.00 94.69 169 THR A CA 1
ATOM 1411 C C . THR A 1 169 ? -18.428 5.366 25.675 1.00 94.69 169 THR A C 1
ATOM 1413 O O . THR A 1 169 ? -19.192 5.227 26.628 1.00 94.69 169 THR A O 1
ATOM 1416 N N . HIS A 1 170 ? -18.838 5.816 24.488 1.00 93.81 170 HIS A N 1
ATOM 1417 C CA . HIS A 1 170 ? -20.171 6.354 24.228 1.00 93.81 170 HIS A CA 1
ATOM 1418 C C . HIS A 1 170 ? -20.960 5.502 23.239 1.00 93.81 170 HIS A C 1
ATOM 1420 O O . HIS A 1 170 ? -20.423 4.951 22.278 1.00 93.81 170 HIS A O 1
ATOM 1426 N N . TYR A 1 171 ? -22.274 5.440 23.432 1.00 91.94 171 TYR A N 1
ATOM 1427 C CA . TYR A 1 171 ? -23.151 4.799 22.473 1.00 91.94 171 TYR A CA 1
ATOM 1428 C C . TYR A 1 171 ? -23.210 5.612 21.181 1.00 91.94 171 TYR A C 1
ATOM 1430 O O . TYR A 1 171 ? -23.522 6.806 21.163 1.00 91.94 171 TYR A O 1
ATOM 1438 N N . SER A 1 172 ? -23.013 4.921 20.060 1.00 90.25 172 SER A N 1
ATOM 1439 C CA . SER A 1 172 ? -23.347 5.441 18.741 1.00 90.25 172 SER A CA 1
ATOM 1440 C C . SER A 1 172 ? -24.309 4.491 18.022 1.00 90.25 172 SER A C 1
ATOM 1442 O O . SER A 1 172 ? -24.182 3.273 18.152 1.00 90.25 172 SER A O 1
ATOM 1444 N N . PRO A 1 173 ? -25.248 5.004 17.204 1.00 88.00 173 PRO A N 1
ATOM 1445 C CA . PRO A 1 173 ? -26.174 4.157 16.447 1.00 88.00 173 PRO A CA 1
ATOM 1446 C C . PRO A 1 173 ? -25.484 3.186 15.481 1.00 88.00 173 PRO A C 1
ATOM 1448 O O . PRO A 1 173 ? -26.097 2.218 15.039 1.00 88.00 173 PRO A O 1
ATOM 1451 N N . ASP A 1 174 ? -24.226 3.443 15.118 1.00 88.31 174 ASP A N 1
ATOM 1452 C CA . ASP A 1 174 ? -23.452 2.545 14.264 1.00 88.31 174 ASP A CA 1
ATOM 1453 C C . ASP A 1 174 ? -23.005 1.277 15.006 1.00 88.31 174 ASP A C 1
ATOM 1455 O O . ASP A 1 174 ? -22.842 0.240 14.360 1.00 88.31 174 ASP A O 1
ATOM 1459 N N . LEU A 1 175 ? -22.930 1.300 16.345 1.00 89.00 175 LEU A N 1
ATOM 1460 C CA . LEU A 1 175 ? -22.691 0.099 17.153 1.00 89.00 175 LEU A CA 1
ATOM 1461 C C . LEU A 1 175 ? -23.771 -0.967 16.925 1.00 89.00 175 LEU A C 1
ATOM 1463 O O . LEU A 1 175 ? -23.444 -2.145 16.900 1.00 89.00 175 LEU A O 1
ATOM 1467 N N . GLU A 1 176 ? -25.022 -0.581 16.647 1.00 87.19 176 GLU A N 1
ATOM 1468 C CA . GLU A 1 176 ? -26.118 -1.521 16.328 1.00 87.19 176 GLU A CA 1
ATOM 1469 C C . GLU A 1 176 ? -25.872 -2.327 15.042 1.00 87.19 176 GLU A C 1
ATOM 1471 O O . GLU A 1 176 ? -26.494 -3.364 14.824 1.00 87.19 176 GLU A O 1
ATOM 1476 N N . LYS A 1 177 ? -25.012 -1.828 14.146 1.00 87.00 177 LYS A N 1
ATOM 1477 C CA . LYS A 1 177 ? -24.632 -2.530 12.910 1.00 87.00 177 LYS A CA 1
ATOM 1478 C C . LYS A 1 177 ? -23.380 -3.377 13.102 1.00 87.00 177 LYS A C 1
ATOM 1480 O O . LYS A 1 177 ? -23.214 -4.377 12.405 1.00 87.00 177 LYS A O 1
ATOM 1485 N N . ILE A 1 178 ? -22.480 -2.920 13.971 1.00 87.12 178 ILE A N 1
ATOM 1486 C CA . ILE A 1 178 ? -21.170 -3.531 14.203 1.00 87.12 178 ILE A CA 1
ATOM 1487 C C . ILE A 1 178 ? -21.308 -4.714 15.163 1.00 87.12 178 ILE A C 1
ATOM 1489 O O . ILE A 1 178 ? -20.803 -5.797 14.872 1.00 87.12 178 ILE A O 1
ATOM 1493 N N . ILE A 1 179 ? -22.026 -4.515 16.269 1.00 88.44 179 ILE A N 1
ATOM 1494 C CA . ILE A 1 179 ? -22.275 -5.527 17.291 1.00 88.44 179 ILE A CA 1
ATOM 1495 C C . ILE A 1 179 ? -23.394 -6.437 16.791 1.00 88.44 179 ILE A C 1
ATOM 1497 O O . ILE A 1 179 ? -24.542 -6.019 16.634 1.00 88.44 179 ILE A O 1
ATOM 1501 N N . LYS A 1 180 ? -23.036 -7.686 16.487 1.00 83.31 180 LYS A N 1
ATOM 1502 C CA . LYS A 1 180 ? -23.979 -8.671 15.940 1.00 83.31 180 LYS A CA 1
ATOM 1503 C C . LYS A 1 180 ? -24.705 -9.439 17.030 1.00 83.31 180 LYS A C 1
ATOM 1505 O O . LYS A 1 180 ? -25.798 -9.949 16.769 1.00 83.31 180 LYS A O 1
ATOM 1510 N N . SER A 1 181 ? -24.105 -9.545 18.213 1.00 82.12 181 SER A N 1
ATOM 1511 C CA . SER A 1 181 ? -24.766 -10.146 19.359 1.00 82.12 181 SER A CA 1
ATOM 1512 C C . SER A 1 181 ? -25.991 -9.347 19.783 1.00 82.12 181 SER A C 1
ATOM 1514 O O . SER A 1 181 ? -26.209 -8.184 19.434 1.00 82.12 181 SER A O 1
ATOM 1516 N N . ASP A 1 182 ? -26.840 -10.008 20.551 1.00 84.50 182 ASP A N 1
ATOM 1517 C CA . ASP A 1 182 ? -28.047 -9.418 21.097 1.00 84.50 182 ASP A CA 1
ATOM 1518 C C . ASP A 1 182 ? -27.789 -8.600 22.371 1.00 84.50 182 ASP A C 1
ATOM 1520 O O . ASP A 1 182 ? -28.752 -8.143 22.986 1.00 84.50 182 ASP A O 1
ATOM 1524 N N . ILE A 1 183 ? -26.524 -8.343 22.730 1.00 85.88 183 ILE A N 1
ATOM 1525 C CA . ILE A 1 183 ? -26.126 -7.628 23.950 1.00 85.88 183 ILE A CA 1
ATOM 1526 C C . ILE A 1 183 ? -26.820 -6.258 24.058 1.00 85.88 183 ILE A C 1
ATOM 1528 O O . ILE A 1 183 ? -27.426 -5.923 25.074 1.00 85.88 183 ILE A O 1
ATOM 1532 N N . LEU A 1 184 ? -26.875 -5.495 22.959 1.00 83.62 184 LEU A N 1
ATOM 1533 C CA . LEU A 1 184 ? -27.542 -4.190 22.926 1.00 83.62 184 LEU A CA 1
ATOM 1534 C C . LEU A 1 184 ? -29.072 -4.302 23.000 1.00 83.62 184 LEU A C 1
ATOM 1536 O O . LEU A 1 184 ? -29.743 -3.376 23.458 1.00 83.62 184 LEU A O 1
ATOM 1540 N N . LYS A 1 185 ? -29.643 -5.427 22.552 1.00 82.31 185 LYS A N 1
ATOM 1541 C CA . LYS A 1 185 ? -31.091 -5.690 22.598 1.00 82.31 185 LYS A CA 1
ATOM 1542 C C . LYS A 1 185 ? -31.532 -6.156 23.982 1.00 82.31 185 LYS A C 1
ATOM 1544 O O . LYS A 1 185 ? -32.615 -5.780 24.418 1.00 82.31 185 LYS A O 1
ATOM 1549 N N . ARG A 1 186 ? -30.688 -6.937 24.660 1.00 82.69 186 ARG A N 1
ATOM 1550 C CA . ARG A 1 186 ? -30.888 -7.445 26.023 1.00 82.69 186 ARG A CA 1
ATOM 1551 C C . ARG A 1 186 ? -30.388 -6.485 27.103 1.00 82.69 186 ARG A C 1
ATOM 1553 O O . ARG A 1 186 ? -30.419 -6.838 28.272 1.00 82.69 186 ARG A O 1
ATOM 1560 N N . ASN A 1 187 ? -29.988 -5.261 26.754 1.00 79.62 187 ASN A N 1
ATOM 1561 C CA . ASN A 1 187 ? -29.345 -4.320 27.678 1.00 79.62 187 ASN A CA 1
ATOM 1562 C C . ASN A 1 187 ? -30.088 -4.070 29.010 1.00 79.62 187 ASN A C 1
ATOM 1564 O O . ASN A 1 187 ? -29.441 -3.768 30.004 1.00 79.62 187 ASN A O 1
ATOM 1568 N N . GLN A 1 188 ? -31.418 -4.216 29.051 1.00 73.31 188 GLN A N 1
ATOM 1569 C CA . GLN A 1 188 ? -32.238 -4.074 30.264 1.00 73.31 188 GLN A CA 1
ATOM 1570 C C . GLN A 1 188 ? -32.255 -5.320 31.164 1.00 73.31 188 GLN A C 1
ATOM 1572 O O . GLN A 1 188 ? -32.622 -5.214 32.329 1.00 73.31 188 GLN A O 1
ATOM 1577 N N . THR A 1 189 ? -31.918 -6.491 30.622 1.00 79.62 189 THR A N 1
ATOM 1578 C CA . THR A 1 189 ? -31.959 -7.782 31.326 1.00 79.62 189 THR A CA 1
ATOM 1579 C C . THR A 1 189 ? -30.579 -8.332 31.659 1.00 79.62 189 THR A C 1
ATOM 1581 O O . THR A 1 189 ? -30.507 -9.308 32.395 1.00 79.62 189 THR A O 1
ATOM 1584 N N . LEU A 1 190 ? -29.517 -7.750 31.094 1.00 84.44 190 LEU A N 1
ATOM 1585 C CA . LEU A 1 190 ? -28.148 -8.202 31.321 1.00 84.44 190 LEU A CA 1
ATOM 1586 C C . LEU A 1 190 ? -27.674 -7.846 32.727 1.00 84.44 190 LEU A C 1
ATOM 1588 O O . LEU A 1 190 ? -27.856 -6.710 33.177 1.00 84.44 190 LEU A O 1
ATOM 1592 N N . ASP A 1 191 ? -27.026 -8.802 33.385 1.00 87.06 191 ASP A N 1
ATOM 1593 C CA . ASP A 1 191 ? -26.323 -8.547 34.638 1.00 87.06 191 ASP A CA 1
ATOM 1594 C C . ASP A 1 191 ? -24.889 -8.026 34.404 1.00 87.06 191 ASP A C 1
ATOM 1596 O O . ASP A 1 191 ? -24.384 -7.959 33.280 1.00 87.06 191 ASP A O 1
ATOM 1600 N N . GLU A 1 192 ? -24.221 -7.593 35.476 1.00 89.75 192 GLU A N 1
ATOM 1601 C CA . GLU A 1 192 ? -22.861 -7.036 35.385 1.00 89.75 192 GLU A CA 1
ATOM 1602 C C . GLU A 1 192 ? -21.837 -8.066 34.887 1.00 89.75 192 GLU A C 1
ATOM 1604 O O . GLU A 1 192 ? -20.852 -7.695 34.250 1.00 89.75 192 GLU A O 1
ATOM 1609 N N . ARG A 1 193 ? -22.071 -9.358 35.152 1.00 92.19 193 ARG A N 1
ATOM 1610 C CA . ARG A 1 193 ? -21.169 -10.440 34.755 1.00 92.19 193 ARG A CA 1
ATOM 1611 C C . ARG A 1 193 ? -21.261 -10.704 33.256 1.00 92.19 193 ARG A C 1
ATOM 1613 O O . ARG A 1 193 ? -20.233 -10.929 32.626 1.00 92.19 193 ARG A O 1
ATOM 1620 N N . GLU A 1 194 ? -22.458 -10.647 32.680 1.00 92.19 194 GLU A N 1
ATOM 1621 C CA . GLU A 1 194 ? -22.643 -10.769 31.234 1.00 92.19 194 GLU A CA 1
ATOM 1622 C C . GLU A 1 194 ? -21.981 -9.602 30.478 1.00 92.19 194 GLU A C 1
ATOM 1624 O O . GLU A 1 194 ? -21.381 -9.818 29.424 1.00 92.19 194 GLU A O 1
ATOM 1629 N N . TRP A 1 195 ? -22.028 -8.376 31.019 1.00 92.81 195 TRP A N 1
ATOM 1630 C CA . TRP A 1 195 ? -21.318 -7.225 30.439 1.00 92.81 195 TRP A CA 1
ATOM 1631 C C . TRP A 1 195 ? -19.795 -7.352 30.526 1.00 92.81 195 TRP A C 1
ATOM 1633 O O . TRP A 1 195 ? -19.103 -7.031 29.557 1.00 92.81 195 TRP A O 1
ATOM 1643 N N . ASP A 1 196 ? -19.278 -7.831 31.658 1.00 94.75 196 ASP A N 1
ATOM 1644 C CA . ASP A 1 196 ? -17.854 -8.131 31.847 1.00 94.75 196 ASP A CA 1
ATOM 1645 C C . ASP A 1 196 ? -17.371 -9.189 30.842 1.00 94.75 196 ASP A C 1
ATOM 1647 O O . ASP A 1 196 ? -16.422 -8.956 30.089 1.00 94.75 196 ASP A O 1
ATOM 1651 N N . GLU A 1 197 ? -18.079 -10.319 30.748 1.00 94.69 197 GLU A N 1
ATOM 1652 C CA . GLU A 1 197 ? -17.752 -11.394 29.808 1.00 94.69 197 GLU A CA 1
ATOM 1653 C C . GLU A 1 197 ? -17.779 -10.902 28.357 1.00 94.69 197 GLU A C 1
ATOM 1655 O O . GLU A 1 197 ? -16.847 -11.170 27.591 1.00 94.69 197 GLU A O 1
ATOM 1660 N N . TRP A 1 198 ? -18.800 -10.129 27.982 1.00 95.00 198 TRP A N 1
ATOM 1661 C CA . TRP A 1 198 ? -18.906 -9.564 26.641 1.00 95.00 198 TRP A CA 1
ATOM 1662 C C . TRP A 1 198 ? -17.742 -8.624 26.314 1.00 95.00 198 TRP A C 1
ATOM 1664 O O . TRP A 1 198 ? -17.114 -8.760 25.260 1.00 95.00 198 TRP A O 1
ATOM 1674 N N . MET A 1 199 ? -17.417 -7.693 27.216 1.00 95.38 199 MET A N 1
ATOM 1675 C CA . MET A 1 199 ? -16.364 -6.708 26.972 1.00 95.38 199 MET A CA 1
ATOM 1676 C C . MET A 1 199 ? -14.984 -7.368 26.864 1.00 95.38 199 MET A C 1
ATOM 1678 O O . MET A 1 199 ? -14.183 -6.991 26.008 1.00 95.38 199 MET A O 1
ATOM 1682 N N . ARG A 1 200 ? -14.716 -8.401 27.674 1.00 96.31 200 ARG A N 1
ATOM 1683 C CA . ARG A 1 200 ? -13.458 -9.168 27.620 1.00 96.31 200 ARG A CA 1
ATOM 1684 C C . ARG A 1 200 ? -13.336 -10.073 26.394 1.00 96.31 200 ARG A C 1
ATOM 1686 O O . ARG A 1 200 ? -12.223 -10.497 26.082 1.00 96.31 200 ARG A O 1
ATOM 1693 N N . THR A 1 201 ? -14.444 -10.365 25.713 1.00 94.81 201 THR A N 1
ATOM 1694 C CA . THR A 1 201 ? -14.495 -11.252 24.545 1.00 94.81 201 THR A CA 1
ATOM 1695 C C . THR A 1 201 ? -14.831 -10.477 23.269 1.00 94.81 201 THR A C 1
ATOM 1697 O O . THR A 1 201 ? -13.936 -9.910 22.646 1.00 94.81 201 THR A O 1
ATOM 1700 N N . GLU A 1 202 ? -16.101 -10.427 22.863 1.00 94.94 202 GLU A N 1
ATOM 1701 C CA . GLU A 1 202 ? -16.537 -9.793 21.613 1.00 94.94 202 GLU A CA 1
ATOM 1702 C C . GLU A 1 202 ? -16.181 -8.300 21.571 1.00 94.94 202 GLU A C 1
ATOM 1704 O O . GLU A 1 202 ? -15.695 -7.828 20.545 1.00 94.94 202 GLU A O 1
ATOM 1709 N N . GLY A 1 203 ? -16.357 -7.565 22.676 1.00 94.88 203 GLY A N 1
ATOM 1710 C CA . GLY A 1 203 ? -16.006 -6.142 22.752 1.00 94.88 203 GLY A CA 1
ATOM 1711 C C . GLY A 1 203 ? -14.526 -5.898 22.445 1.00 94.88 203 GLY A C 1
ATOM 1712 O O . GLY A 1 203 ? -14.192 -5.100 21.568 1.00 94.88 203 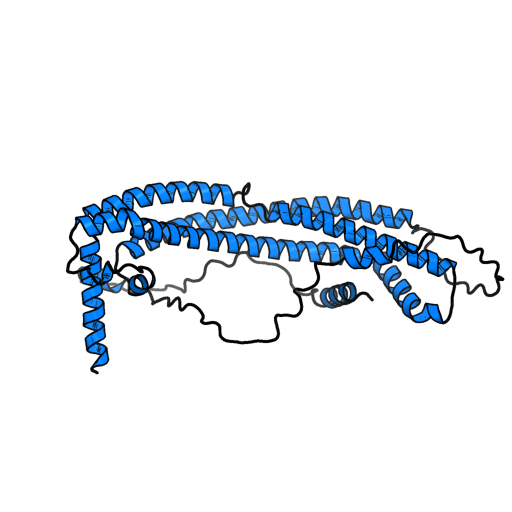GLY A O 1
ATOM 1713 N N . LYS A 1 204 ? -13.639 -6.660 23.096 1.00 96.88 204 LYS A N 1
ATOM 1714 C CA . LYS A 1 204 ? -12.190 -6.640 22.854 1.00 96.88 204 LYS A CA 1
ATOM 1715 C C . LYS A 1 204 ? -11.835 -6.900 21.391 1.00 96.88 204 LYS A C 1
ATOM 1717 O O . LYS A 1 204 ? -11.040 -6.160 20.814 1.00 96.88 204 LYS A O 1
ATOM 1722 N N . GLU A 1 205 ? -12.424 -7.928 20.787 1.00 96.38 205 GLU A N 1
ATOM 1723 C CA . GLU A 1 205 ? -12.157 -8.285 19.389 1.00 96.38 205 GLU A CA 1
ATOM 1724 C C . GLU A 1 205 ? -12.643 -7.213 18.408 1.00 96.38 205 GLU A C 1
ATOM 1726 O O . GLU A 1 205 ? -11.970 -6.923 17.419 1.00 96.38 205 GLU A O 1
ATOM 1731 N N . LEU A 1 206 ? -13.776 -6.566 18.687 1.00 96.06 206 LEU A N 1
ATOM 1732 C CA . LEU A 1 206 ? -14.259 -5.462 17.858 1.00 96.06 206 LEU A CA 1
ATOM 1733 C C . LEU A 1 206 ? -13.349 -4.228 17.945 1.00 96.06 206 LEU A C 1
ATOM 1735 O O . LEU A 1 206 ? -13.100 -3.591 16.922 1.00 96.06 206 LEU A O 1
ATOM 1739 N N . ILE A 1 207 ? -12.810 -3.916 19.127 1.00 96.94 207 ILE A N 1
ATOM 1740 C CA . ILE A 1 207 ? -11.851 -2.814 19.299 1.00 96.94 207 ILE A CA 1
ATOM 1741 C C . ILE A 1 207 ? -10.525 -3.126 18.592 1.00 96.94 207 ILE A C 1
ATOM 1743 O O . ILE A 1 207 ? -9.974 -2.261 17.909 1.00 96.94 207 ILE A O 1
ATOM 1747 N N . ARG A 1 208 ? -10.027 -4.368 18.691 1.00 97.31 208 ARG A N 1
ATOM 1748 C CA . ARG A 1 208 ? -8.853 -4.824 17.920 1.00 97.31 208 ARG A CA 1
ATOM 1749 C C . ARG A 1 208 ? -9.066 -4.674 16.427 1.00 97.31 208 ARG A C 1
ATOM 1751 O O . ARG A 1 208 ? -8.204 -4.154 15.728 1.00 97.31 208 ARG A O 1
ATOM 1758 N N . LYS A 1 209 ? -10.244 -5.066 15.952 1.00 96.44 209 LYS A N 1
ATOM 1759 C CA . LYS A 1 209 ? -10.595 -4.954 14.544 1.00 96.44 209 LYS A CA 1
ATOM 1760 C C . LYS A 1 209 ? -10.573 -3.505 14.049 1.00 96.44 209 LYS A C 1
ATOM 1762 O O . LYS A 1 209 ? -10.095 -3.266 12.945 1.00 96.44 209 LYS A O 1
ATOM 1767 N N . ASP A 1 210 ? -11.046 -2.541 14.841 1.00 96.25 210 ASP A N 1
ATOM 1768 C CA . ASP A 1 210 ? -10.952 -1.119 14.475 1.00 96.25 210 ASP A CA 1
ATOM 1769 C C . ASP A 1 210 ? -9.494 -0.675 14.268 1.00 96.25 210 ASP A C 1
ATOM 1771 O O . ASP A 1 210 ? -9.187 0.054 13.320 1.00 96.25 210 ASP A O 1
ATOM 1775 N N . TRP A 1 211 ? -8.586 -1.143 15.129 1.00 96.62 211 TRP A N 1
ATOM 1776 C CA . TRP A 1 211 ? -7.155 -0.895 14.980 1.00 96.62 211 TRP A CA 1
ATOM 1777 C C . TRP A 1 211 ? -6.579 -1.553 13.731 1.00 96.62 211 TRP A C 1
ATOM 1779 O O . TRP A 1 211 ? -5.893 -0.882 12.957 1.00 96.62 211 TRP A O 1
ATOM 1789 N N . ASP A 1 212 ? -6.896 -2.823 13.490 1.00 96.25 212 ASP A N 1
ATOM 1790 C CA . ASP A 1 212 ? -6.426 -3.543 12.308 1.00 96.25 212 ASP A CA 1
ATOM 1791 C C . ASP A 1 212 ? -6.894 -2.865 11.017 1.00 96.25 212 ASP A C 1
ATOM 1793 O O . ASP A 1 212 ? -6.115 -2.726 10.070 1.00 96.25 212 ASP A O 1
ATOM 1797 N N . GLU A 1 213 ? -8.142 -2.392 10.976 1.00 95.81 213 GLU A N 1
ATOM 1798 C CA . GLU A 1 213 ? -8.691 -1.636 9.850 1.00 95.81 213 GLU A CA 1
ATOM 1799 C C . GLU A 1 213 ? -7.952 -0.307 9.650 1.00 95.81 213 GLU A C 1
ATOM 1801 O O . GLU A 1 213 ? -7.548 0.012 8.527 1.00 95.81 213 GLU A O 1
ATOM 1806 N N . TRP A 1 214 ? -7.711 0.450 10.725 1.00 96.06 214 TRP A N 1
ATOM 1807 C CA . TRP A 1 214 ? -6.972 1.710 10.651 1.00 96.06 214 TRP A CA 1
ATOM 1808 C C . TRP A 1 214 ? -5.523 1.499 10.196 1.00 96.06 214 TRP A C 1
ATOM 1810 O O . TRP A 1 214 ? -5.049 2.181 9.281 1.00 96.06 214 TRP A O 1
ATOM 1820 N N . ALA A 1 215 ? -4.814 0.533 10.779 1.00 94.50 215 ALA A N 1
ATOM 1821 C CA . ALA A 1 215 ? -3.439 0.218 10.414 1.00 94.50 215 ALA A CA 1
ATOM 1822 C C . ALA A 1 215 ? -3.346 -0.271 8.959 1.00 94.50 215 ALA A C 1
ATOM 1824 O O . ALA A 1 215 ? -2.489 0.197 8.207 1.00 94.50 215 ALA A O 1
ATOM 1825 N N . SER A 1 216 ? -4.265 -1.143 8.532 1.00 93.06 216 SER A N 1
ATOM 1826 C CA . SER A 1 216 ? -4.315 -1.669 7.160 1.00 93.06 216 SER A CA 1
ATOM 1827 C C . SER A 1 216 ? -4.638 -0.588 6.131 1.00 93.06 216 SER A C 1
ATOM 1829 O O . SER A 1 216 ? -4.052 -0.573 5.049 1.00 93.06 216 SER A O 1
ATOM 1831 N N . TYR A 1 217 ? -5.529 0.352 6.457 1.00 93.88 217 TYR A N 1
ATOM 1832 C CA . TYR A 1 217 ? -5.818 1.499 5.594 1.00 93.88 217 TYR A CA 1
ATOM 1833 C C . TYR A 1 217 ? -4.568 2.359 5.359 1.00 93.88 217 TYR A C 1
ATOM 1835 O O . TYR A 1 217 ? -4.261 2.724 4.222 1.00 93.88 217 TYR A O 1
ATOM 1843 N N . ASN A 1 218 ? -3.821 2.658 6.424 1.00 93.25 218 ASN A N 1
ATOM 1844 C CA . ASN A 1 218 ? -2.598 3.455 6.330 1.00 93.25 218 ASN A CA 1
ATOM 1845 C C . ASN A 1 218 ? -1.482 2.722 5.569 1.00 93.25 218 ASN A C 1
ATOM 1847 O O . ASN A 1 218 ? -0.795 3.338 4.754 1.00 93.25 218 ASN A O 1
ATOM 1851 N N . GLU A 1 219 ? -1.342 1.413 5.778 1.00 91.19 219 GLU A N 1
ATOM 1852 C CA . GLU A 1 219 ? -0.419 0.569 5.016 1.00 91.19 219 GLU A CA 1
ATOM 1853 C C . GLU A 1 219 ? -0.785 0.558 3.527 1.00 91.19 219 GLU A C 1
ATOM 1855 O O . GLU A 1 219 ? 0.051 0.853 2.677 1.00 91.19 219 GLU A O 1
ATOM 1860 N N . SER A 1 220 ? -2.061 0.344 3.194 1.00 91.19 220 SER A N 1
ATOM 1861 C CA . SER A 1 220 ? -2.534 0.396 1.808 1.00 91.19 220 SER A CA 1
ATOM 1862 C C . SER A 1 220 ? -2.277 1.755 1.157 1.00 91.19 220 SER A C 1
ATOM 1864 O O . SER A 1 220 ? -1.912 1.804 -0.018 1.00 91.19 220 SER A O 1
ATOM 1866 N N . TYR A 1 221 ? -2.467 2.857 1.887 1.00 91.44 221 TYR A N 1
ATOM 1867 C CA . TYR A 1 221 ? -2.165 4.196 1.383 1.00 91.44 221 TYR A CA 1
ATOM 1868 C C . TYR A 1 221 ? -0.679 4.338 1.030 1.00 91.44 221 TYR A C 1
ATOM 1870 O O . TYR A 1 221 ? -0.345 4.818 -0.057 1.00 91.44 221 TYR A O 1
ATOM 1878 N N . LEU A 1 222 ? 0.211 3.889 1.921 1.00 90.44 222 LEU A N 1
ATOM 1879 C CA . LEU A 1 222 ? 1.655 3.955 1.708 1.00 90.44 222 LEU A CA 1
ATOM 1880 C C . LEU A 1 222 ? 2.095 3.097 0.513 1.00 90.44 222 LEU A C 1
ATOM 1882 O O . LEU A 1 222 ? 2.920 3.552 -0.285 1.00 90.44 222 LEU A O 1
ATOM 1886 N N . ASN A 1 223 ? 1.513 1.905 0.355 1.00 88.50 223 ASN A N 1
ATOM 1887 C CA . ASN A 1 223 ? 1.776 1.005 -0.771 1.00 88.50 223 ASN A CA 1
ATOM 1888 C C . ASN A 1 223 ? 1.371 1.658 -2.095 1.00 88.50 223 ASN A C 1
ATOM 1890 O O . ASN A 1 223 ? 2.170 1.732 -3.026 1.00 88.50 223 ASN A O 1
ATOM 1894 N N . VAL A 1 224 ? 0.141 2.182 -2.170 1.00 91.00 224 VAL A N 1
ATOM 1895 C CA . VAL A 1 224 ? -0.379 2.846 -3.376 1.00 91.00 224 VAL A CA 1
ATOM 1896 C C . VAL A 1 224 ? 0.479 4.054 -3.745 1.00 91.00 224 VAL A C 1
ATOM 1898 O O . VAL A 1 224 ? 0.811 4.235 -4.917 1.00 91.00 224 VAL A O 1
ATOM 1901 N N . TRP A 1 225 ? 0.868 4.869 -2.762 1.00 92.88 225 TRP A N 1
ATOM 1902 C CA . TRP A 1 225 ? 1.752 6.009 -2.995 1.00 92.88 225 TRP A CA 1
ATOM 1903 C C . TRP A 1 225 ? 3.131 5.569 -3.507 1.00 92.88 225 TRP A C 1
ATOM 1905 O O . TRP A 1 225 ? 3.607 6.105 -4.508 1.00 92.88 225 TRP A O 1
ATOM 1915 N N . SER A 1 226 ? 3.733 4.555 -2.881 1.00 90.75 226 SER A N 1
ATOM 1916 C CA . SER A 1 226 ? 5.060 4.044 -3.241 1.00 90.75 226 SER A CA 1
ATOM 1917 C C . SER A 1 226 ? 5.072 3.466 -4.661 1.00 90.75 226 SER A C 1
ATOM 1919 O O . SER A 1 226 ? 5.940 3.814 -5.460 1.00 90.75 226 SER A O 1
ATOM 1921 N N . ILE A 1 227 ? 4.060 2.664 -5.018 1.00 91.12 227 ILE A N 1
ATOM 1922 C CA . ILE A 1 227 ? 3.883 2.122 -6.374 1.00 91.12 227 ILE A CA 1
ATOM 1923 C C . ILE A 1 227 ? 3.683 3.254 -7.381 1.00 91.12 227 ILE A C 1
ATOM 1925 O O . ILE A 1 227 ? 4.288 3.245 -8.448 1.00 91.12 227 ILE A O 1
ATOM 1929 N N . LYS A 1 228 ? 2.866 4.261 -7.064 1.00 93.25 228 LYS A N 1
ATOM 1930 C CA . LYS A 1 228 ? 2.624 5.386 -7.975 1.00 93.25 228 LYS A CA 1
ATOM 1931 C C . LYS A 1 228 ? 3.906 6.162 -8.285 1.00 93.25 228 LYS A C 1
ATOM 1933 O O . LYS A 1 228 ? 4.166 6.460 -9.452 1.00 93.25 228 LYS A O 1
ATOM 1938 N N . GLU A 1 229 ? 4.698 6.491 -7.267 1.00 93.88 229 GLU A N 1
ATOM 1939 C CA . GLU A 1 229 ? 5.967 7.200 -7.463 1.00 93.88 229 GLU A CA 1
ATOM 1940 C C . GLU A 1 229 ? 6.990 6.325 -8.198 1.00 93.88 229 GLU A C 1
ATOM 1942 O O . GLU A 1 229 ? 7.671 6.817 -9.099 1.00 93.88 229 GLU A O 1
ATOM 1947 N N . TRP A 1 230 ? 7.037 5.025 -7.887 1.00 94.94 230 TRP A N 1
ATOM 1948 C CA . TRP A 1 230 ? 7.850 4.047 -8.608 1.00 94.94 230 TRP A CA 1
ATOM 1949 C C . TRP A 1 230 ? 7.496 3.990 -10.094 1.00 94.94 230 TRP A C 1
ATOM 1951 O O . TRP A 1 230 ? 8.370 4.169 -10.936 1.00 94.94 230 TRP A O 1
ATOM 1961 N N . LEU A 1 231 ? 6.218 3.806 -10.433 1.00 93.88 231 LEU A N 1
ATOM 1962 C CA . LEU A 1 231 ? 5.750 3.742 -11.818 1.00 93.88 231 LEU A CA 1
ATOM 1963 C C . LEU A 1 231 ? 6.074 5.029 -12.575 1.00 93.88 231 LEU A C 1
ATOM 1965 O O . LEU A 1 231 ? 6.532 4.975 -13.715 1.00 93.88 231 LEU A O 1
ATOM 1969 N N . LYS A 1 232 ? 5.876 6.188 -11.935 1.00 95.19 232 LYS A N 1
ATOM 1970 C CA . LYS A 1 232 ? 6.227 7.485 -12.519 1.00 95.19 232 LYS A CA 1
ATOM 1971 C C . LYS A 1 232 ? 7.718 7.554 -12.845 1.00 95.19 232 LYS A C 1
ATOM 1973 O O . LYS A 1 232 ? 8.070 7.895 -13.971 1.00 95.19 232 LYS A O 1
ATOM 1978 N N . TRP A 1 233 ? 8.577 7.221 -11.885 1.00 96.44 233 TRP A N 1
ATOM 1979 C CA . TRP A 1 233 ? 10.026 7.246 -12.071 1.00 96.44 233 TRP A CA 1
ATOM 1980 C C . TRP A 1 233 ? 10.479 6.224 -13.123 1.00 96.44 233 TRP A C 1
ATOM 1982 O O . TRP A 1 233 ? 11.121 6.595 -14.102 1.00 96.44 233 TRP A O 1
ATOM 1992 N N . ARG A 1 234 ? 10.056 4.962 -12.997 1.00 94.88 234 ARG A N 1
ATOM 1993 C CA . ARG A 1 234 ? 10.375 3.866 -13.922 1.00 94.88 234 ARG A CA 1
ATOM 1994 C C . ARG A 1 234 ? 10.011 4.221 -15.362 1.00 94.88 234 ARG A C 1
ATOM 1996 O O . ARG A 1 234 ? 10.830 4.058 -16.263 1.00 94.88 234 ARG A O 1
ATOM 2003 N N . ASN A 1 235 ? 8.802 4.744 -15.576 1.00 93.50 235 ASN A N 1
ATOM 2004 C CA . ASN A 1 235 ? 8.340 5.132 -16.906 1.00 93.50 235 ASN A CA 1
ATOM 2005 C C . ASN A 1 235 ? 9.169 6.291 -17.471 1.00 93.50 235 ASN A C 1
ATOM 2007 O O . ASN A 1 235 ? 9.504 6.273 -18.651 1.00 93.50 235 ASN A O 1
ATOM 2011 N N . GLN A 1 236 ? 9.555 7.271 -16.648 1.00 95.50 236 GLN A N 1
ATOM 2012 C CA . GLN A 1 236 ? 10.444 8.352 -17.083 1.00 95.50 236 GLN A CA 1
ATOM 2013 C C . GLN A 1 236 ? 11.819 7.828 -17.516 1.00 95.50 236 GLN A C 1
ATOM 2015 O O . GLN A 1 236 ? 12.342 8.273 -18.535 1.00 95.50 236 GLN A O 1
ATOM 2020 N N . ILE A 1 237 ? 12.393 6.883 -16.770 1.00 95.69 237 ILE A N 1
ATOM 2021 C CA . ILE A 1 237 ? 13.709 6.306 -17.065 1.00 95.69 237 ILE A CA 1
ATOM 2022 C C . ILE A 1 237 ? 13.703 5.530 -18.382 1.00 95.69 237 ILE A C 1
ATOM 2024 O O . ILE A 1 237 ? 14.510 5.826 -19.264 1.00 95.69 237 ILE A O 1
ATOM 2028 N N . ILE A 1 238 ? 12.759 4.602 -18.563 1.00 93.88 238 ILE A N 1
ATOM 2029 C CA . ILE A 1 238 ? 12.695 3.825 -19.808 1.00 93.88 238 ILE A CA 1
ATOM 2030 C C . ILE A 1 238 ? 12.313 4.700 -21.006 1.00 93.88 238 ILE A C 1
ATOM 2032 O O . ILE A 1 238 ? 12.841 4.500 -22.095 1.00 93.88 238 ILE A O 1
ATOM 2036 N N . THR A 1 239 ? 11.478 5.730 -20.807 1.00 92.56 239 THR A N 1
ATOM 2037 C CA . THR A 1 239 ? 11.131 6.686 -21.874 1.00 92.56 239 THR A CA 1
ATOM 2038 C C . THR A 1 239 ? 12.364 7.439 -22.367 1.00 92.56 239 THR A C 1
ATOM 2040 O O . THR A 1 239 ? 12.522 7.627 -23.571 1.00 92.56 239 THR A O 1
ATOM 2043 N N . LYS A 1 240 ? 13.272 7.840 -21.467 1.00 92.94 240 LYS A N 1
ATOM 2044 C CA . LYS A 1 240 ? 14.542 8.470 -21.861 1.00 92.94 240 LYS A CA 1
ATOM 2045 C C . LYS A 1 240 ? 15.405 7.532 -22.705 1.00 92.94 240 LYS A C 1
ATOM 2047 O O . LYS A 1 240 ? 15.964 7.991 -23.691 1.00 92.94 240 LYS A O 1
ATOM 2052 N N . TRP A 1 241 ? 15.481 6.246 -22.347 1.00 94.12 241 TRP A N 1
ATOM 2053 C CA . TRP A 1 241 ? 16.228 5.248 -23.121 1.00 94.12 241 TRP A CA 1
ATOM 2054 C C . TRP A 1 241 ? 15.679 5.106 -24.537 1.00 94.12 241 TRP A C 1
ATOM 2056 O O . TRP A 1 241 ? 16.406 5.358 -25.494 1.00 94.12 241 TRP A O 1
ATOM 2066 N N . ILE A 1 242 ? 14.389 4.785 -24.675 1.00 89.81 242 ILE A N 1
ATOM 2067 C CA . ILE A 1 242 ? 13.757 4.568 -25.988 1.00 89.81 242 ILE A CA 1
ATOM 2068 C C . ILE A 1 242 ? 13.728 5.843 -26.843 1.00 89.81 242 ILE A C 1
ATOM 2070 O O . ILE A 1 242 ? 13.712 5.765 -28.063 1.00 89.81 242 ILE A O 1
ATOM 2074 N N . SER A 1 243 ? 13.760 7.023 -26.215 1.00 88.38 243 SER A N 1
ATOM 2075 C CA . SER A 1 243 ? 13.798 8.313 -26.917 1.00 88.38 243 SER A CA 1
ATOM 2076 C C . SER A 1 243 ? 15.212 8.766 -27.292 1.00 88.38 243 SER A C 1
ATOM 2078 O O . SER A 1 243 ? 15.367 9.873 -27.817 1.00 88.38 243 SER A O 1
ATOM 2080 N N . SER A 1 244 ? 16.245 7.965 -27.021 1.00 91.69 244 SER A N 1
ATOM 2081 C CA . SER A 1 244 ? 17.613 8.276 -27.448 1.00 91.69 244 SER A CA 1
ATOM 2082 C C . SER A 1 244 ? 17.654 8.442 -28.965 1.00 91.69 244 SER A C 1
ATOM 2084 O O . SER A 1 244 ? 17.026 7.671 -29.686 1.00 91.69 244 SER A O 1
ATOM 2086 N N . GLU A 1 245 ? 18.378 9.454 -29.446 1.00 88.81 245 GLU A N 1
ATOM 2087 C CA . GLU A 1 245 ? 18.401 9.841 -30.864 1.00 88.81 245 GLU A CA 1
ATOM 2088 C C . GLU A 1 245 ? 18.697 8.647 -31.779 1.00 88.81 245 GLU A C 1
ATOM 2090 O O . GLU A 1 245 ? 17.878 8.314 -32.629 1.00 88.81 245 GLU A O 1
ATOM 2095 N N . TRP A 1 246 ? 19.776 7.908 -31.498 1.00 90.06 246 TRP A N 1
ATOM 2096 C CA . TRP A 1 246 ? 20.175 6.753 -32.303 1.00 90.06 246 TRP A CA 1
ATOM 2097 C C . TRP A 1 246 ? 19.160 5.600 -32.283 1.00 90.06 246 TRP A C 1
ATOM 2099 O O . TRP A 1 246 ? 18.972 4.953 -33.308 1.00 90.06 246 TRP A O 1
ATOM 2109 N N . LYS A 1 247 ? 18.492 5.341 -31.146 1.00 90.62 247 LYS A N 1
ATOM 2110 C CA . LYS A 1 247 ? 17.460 4.291 -31.063 1.00 90.62 247 LYS A CA 1
ATOM 2111 C C . LYS A 1 247 ? 16.232 4.682 -31.860 1.00 90.62 247 LYS A C 1
ATOM 2113 O O . LYS A 1 247 ? 15.698 3.859 -32.583 1.00 90.62 247 LYS A O 1
ATOM 2118 N N . ARG A 1 248 ? 15.804 5.939 -31.748 1.00 88.88 248 ARG A N 1
ATOM 2119 C CA . ARG A 1 248 ? 14.647 6.453 -32.484 1.00 88.88 248 ARG A CA 1
ATOM 2120 C C . ARG A 1 248 ? 14.875 6.381 -33.989 1.00 88.88 248 ARG A C 1
ATOM 2122 O O . ARG A 1 248 ? 13.996 5.937 -34.711 1.00 88.88 248 ARG A O 1
ATOM 2129 N N . GLU A 1 249 ? 16.055 6.792 -34.445 1.00 90.06 249 GLU A N 1
ATOM 2130 C CA . GLU A 1 249 ? 16.435 6.707 -35.855 1.00 90.06 249 GLU A CA 1
ATOM 2131 C C . GLU A 1 249 ? 16.440 5.259 -36.354 1.00 90.06 249 GLU A C 1
ATOM 2133 O O . GLU A 1 249 ? 15.897 4.979 -37.420 1.00 90.06 249 GLU A O 1
ATOM 2138 N N . GLU A 1 250 ? 17.017 4.338 -35.581 1.00 89.69 250 GLU A N 1
ATOM 2139 C CA . GLU A 1 250 ? 17.061 2.914 -35.914 1.00 89.69 250 GLU A CA 1
ATOM 2140 C C . GLU A 1 250 ? 15.662 2.270 -35.901 1.00 89.69 250 GLU A C 1
ATOM 2142 O O . GLU A 1 250 ? 15.307 1.542 -36.827 1.00 89.69 250 GLU A O 1
ATOM 2147 N N . ASP A 1 251 ? 14.834 2.578 -34.902 1.00 88.75 251 ASP A N 1
ATOM 2148 C CA . ASP A 1 251 ? 13.460 2.084 -34.797 1.00 88.75 251 ASP A CA 1
ATOM 2149 C C . ASP A 1 251 ? 12.589 2.614 -35.952 1.00 88.75 251 ASP A C 1
ATOM 2151 O O . ASP A 1 251 ? 11.819 1.854 -36.545 1.00 88.75 251 ASP A O 1
ATOM 2155 N N . ASP A 1 252 ? 12.740 3.889 -36.332 1.00 89.00 252 ASP A N 1
ATOM 2156 C CA . ASP A 1 252 ? 12.051 4.490 -37.482 1.00 89.00 252 ASP A CA 1
ATOM 2157 C C . ASP A 1 252 ? 12.493 3.854 -38.811 1.00 89.00 252 ASP A C 1
ATOM 2159 O O . ASP A 1 252 ? 11.688 3.705 -39.737 1.00 89.00 252 ASP A O 1
ATOM 2163 N N . GLN A 1 253 ? 13.771 3.482 -38.932 1.00 88.38 253 GLN A N 1
ATOM 2164 C CA . GLN A 1 253 ? 14.297 2.776 -40.102 1.00 88.38 253 GLN A CA 1
ATOM 2165 C C . GLN A 1 253 ? 13.701 1.373 -40.215 1.00 88.38 253 GLN A C 1
ATOM 2167 O O . GLN A 1 253 ? 13.143 1.031 -41.261 1.00 88.38 253 GLN A O 1
ATOM 2172 N N . TRP A 1 254 ? 13.744 0.584 -39.140 1.00 89.44 254 TRP A N 1
ATOM 2173 C CA . TRP A 1 254 ? 13.182 -0.765 -39.152 1.00 89.44 254 TRP A CA 1
ATOM 2174 C C . TRP A 1 254 ? 11.664 -0.766 -39.306 1.00 89.44 254 TRP A C 1
ATOM 2176 O O . TRP A 1 254 ? 11.138 -1.625 -40.008 1.00 89.44 254 TRP A O 1
ATOM 2186 N N . ALA A 1 255 ? 10.957 0.234 -38.772 1.00 88.50 255 ALA A N 1
ATOM 2187 C CA . ALA A 1 255 ? 9.528 0.404 -39.022 1.00 88.50 255 ALA A CA 1
ATOM 2188 C C . ALA A 1 255 ? 9.222 0.609 -40.519 1.00 88.50 255 ALA A C 1
ATOM 2190 O O . ALA A 1 255 ? 8.316 -0.025 -41.058 1.00 88.50 255 ALA A O 1
ATOM 2191 N N . LYS A 1 256 ? 10.005 1.439 -41.222 1.00 88.19 256 LYS A N 1
ATOM 2192 C CA . LYS A 1 256 ? 9.860 1.640 -42.678 1.00 88.19 256 LYS A CA 1
ATOM 2193 C C . LYS A 1 256 ? 10.220 0.390 -43.480 1.00 88.19 256 LYS A C 1
ATOM 2195 O O . LYS A 1 256 ? 9.611 0.138 -44.523 1.00 88.19 256 LYS A O 1
ATOM 2200 N N . TRP A 1 257 ? 11.207 -0.376 -43.016 1.00 87.62 257 TRP A N 1
ATOM 2201 C CA . TRP A 1 257 ? 11.581 -1.652 -43.621 1.00 87.62 257 TRP A CA 1
ATOM 2202 C C . TRP A 1 257 ? 10.460 -2.691 -43.460 1.00 87.62 257 TRP A C 1
ATOM 2204 O O . TRP A 1 257 ? 10.053 -3.308 -44.443 1.00 87.62 257 TRP A O 1
ATOM 2214 N N . GLU A 1 258 ? 9.863 -2.803 -42.269 1.00 87.25 258 GLU A N 1
ATOM 2215 C CA . GLU A 1 258 ? 8.721 -3.688 -41.981 1.00 87.25 258 GLU A CA 1
ATOM 2216 C C . GLU A 1 258 ? 7.499 -3.414 -42.880 1.00 87.25 258 GLU A C 1
ATOM 2218 O O . GLU A 1 258 ? 6.745 -4.333 -43.202 1.00 87.25 258 GLU A O 1
ATOM 2223 N N . GLU A 1 259 ? 7.307 -2.176 -43.337 1.00 86.69 259 GLU A N 1
ATOM 2224 C CA . GLU A 1 259 ? 6.233 -1.820 -44.273 1.00 86.69 259 GLU A CA 1
ATOM 2225 C C . GLU A 1 259 ? 6.534 -2.212 -45.732 1.00 86.69 259 GLU A C 1
ATOM 2227 O O . GLU A 1 259 ? 5.611 -2.384 -46.534 1.00 86.69 259 GLU A O 1
ATOM 2232 N N . ASN A 1 260 ? 7.813 -2.356 -46.099 1.00 82.50 260 ASN A N 1
ATOM 2233 C CA . ASN A 1 260 ? 8.251 -2.444 -47.496 1.00 82.50 260 ASN A CA 1
ATOM 2234 C C . ASN A 1 260 ? 9.032 -3.718 -47.862 1.00 82.50 260 ASN A C 1
ATOM 2236 O O . ASN A 1 260 ? 9.245 -3.948 -49.056 1.00 82.50 260 ASN A O 1
ATOM 2240 N N . TRP A 1 261 ? 9.401 -4.569 -46.898 1.00 78.44 261 TRP A N 1
ATOM 2241 C CA . TRP A 1 261 ? 10.262 -5.744 -47.120 1.00 78.44 261 TRP A CA 1
ATOM 2242 C C . TRP A 1 261 ? 9.706 -6.745 -48.146 1.00 78.44 261 TRP A C 1
ATOM 2244 O O . TRP A 1 261 ? 10.466 -7.390 -48.861 1.00 78.44 261 TRP A O 1
ATOM 2254 N N . VAL A 1 262 ? 8.377 -6.842 -48.287 1.00 76.56 262 VAL A N 1
ATOM 2255 C CA . VAL A 1 262 ? 7.723 -7.719 -49.282 1.00 76.56 262 VAL A CA 1
ATOM 2256 C C . VAL A 1 262 ? 8.035 -7.285 -50.722 1.00 76.56 262 VAL A C 1
ATOM 2258 O O . VAL A 1 262 ? 8.012 -8.107 -51.635 1.00 76.56 262 VAL A O 1
ATOM 2261 N N . LYS A 1 263 ? 8.323 -5.996 -50.945 1.00 74.31 263 LYS A N 1
ATOM 2262 C CA . LYS A 1 263 ? 8.599 -5.432 -52.277 1.00 74.31 263 LYS A CA 1
ATOM 2263 C C . LYS A 1 263 ? 10.077 -5.519 -52.666 1.00 74.31 263 LYS A C 1
ATOM 2265 O O . LYS A 1 263 ? 10.373 -5.544 -53.855 1.00 74.31 263 LYS A O 1
ATOM 2270 N N . HIS A 1 264 ? 10.980 -5.557 -51.687 1.00 67.94 264 HIS A N 1
ATOM 2271 C CA . HIS A 1 264 ? 12.431 -5.534 -51.890 1.00 67.94 264 HIS A CA 1
ATOM 2272 C C . HIS A 1 264 ? 13.085 -6.507 -50.907 1.00 67.94 264 HIS A C 1
ATOM 2274 O O . HIS A 1 264 ? 13.561 -6.118 -49.845 1.00 67.94 264 HIS A O 1
ATOM 2280 N N . TYR A 1 265 ? 13.038 -7.798 -51.237 1.00 74.06 265 TYR A N 1
ATOM 2281 C CA . TYR A 1 265 ? 13.583 -8.837 -50.371 1.00 74.06 265 TYR A CA 1
ATOM 2282 C C . TYR A 1 265 ? 15.115 -8.855 -50.449 1.00 74.06 265 TYR A C 1
ATOM 2284 O O . TYR A 1 265 ? 15.678 -9.228 -51.478 1.00 74.06 265 TYR A O 1
ATOM 2292 N N . ASN A 1 266 ? 15.772 -8.483 -49.349 1.00 83.00 266 ASN A N 1
ATOM 2293 C CA . ASN A 1 266 ? 17.218 -8.574 -49.162 1.00 83.00 266 ASN A CA 1
ATOM 2294 C C . ASN A 1 266 ? 17.527 -9.465 -47.942 1.00 83.00 266 ASN A C 1
ATOM 2296 O O . ASN A 1 266 ? 17.045 -9.217 -46.834 1.00 83.00 266 ASN A O 1
ATOM 2300 N N . CYS A 1 267 ? 18.313 -10.527 -48.148 1.00 82.38 267 CYS A N 1
ATOM 2301 C CA . CYS A 1 267 ? 18.677 -11.477 -47.094 1.00 82.38 267 CYS A CA 1
ATOM 2302 C C . CYS A 1 267 ? 19.558 -10.855 -46.001 1.00 82.38 267 CYS A C 1
ATOM 2304 O O . CYS A 1 267 ? 19.411 -11.228 -44.838 1.00 82.38 267 CYS A O 1
ATOM 2306 N N . GLU A 1 268 ? 20.454 -9.930 -46.352 1.00 83.94 268 GLU A N 1
ATOM 2307 C CA . GLU A 1 268 ? 21.354 -9.283 -45.389 1.00 83.94 268 GLU A CA 1
ATOM 2308 C C . GLU A 1 268 ? 20.565 -8.355 -44.460 1.00 83.94 268 GLU A C 1
ATOM 2310 O O . GLU A 1 268 ? 20.601 -8.526 -43.244 1.00 83.94 268 GLU A O 1
ATOM 2315 N N . GLU A 1 269 ? 19.718 -7.490 -45.026 1.00 84.19 269 GLU A N 1
ATOM 2316 C CA . GLU A 1 269 ? 18.828 -6.610 -44.253 1.00 84.19 269 GLU A CA 1
ATOM 2317 C C . GLU A 1 269 ? 17.876 -7.394 -43.342 1.00 84.19 269 GLU A C 1
ATOM 2319 O O . GLU A 1 269 ? 17.582 -6.974 -42.224 1.00 84.19 269 GLU A O 1
ATOM 2324 N N . ARG A 1 270 ? 17.401 -8.565 -43.790 1.00 86.12 270 ARG A N 1
ATOM 2325 C CA . ARG A 1 270 ? 16.577 -9.447 -42.956 1.00 86.12 270 ARG A CA 1
ATOM 2326 C C . ARG A 1 270 ? 17.354 -9.973 -41.749 1.00 86.12 270 ARG A C 1
ATOM 2328 O O . ARG A 1 270 ? 16.774 -10.080 -40.669 1.00 86.12 270 ARG A O 1
ATOM 2335 N N . ASN A 1 271 ? 18.626 -10.328 -41.915 1.00 87.94 271 ASN A N 1
ATOM 2336 C CA . ASN A 1 271 ? 19.463 -10.787 -40.807 1.00 87.94 271 ASN A CA 1
ATOM 2337 C C . ASN A 1 271 ? 19.736 -9.651 -39.812 1.00 87.94 271 ASN A C 1
ATOM 2339 O O . ASN A 1 271 ? 19.613 -9.868 -38.605 1.00 87.94 271 ASN A O 1
ATOM 2343 N N . ASP A 1 272 ? 20.004 -8.443 -40.305 1.00 87.62 272 ASP A N 1
ATOM 2344 C CA . ASP A 1 272 ? 20.184 -7.248 -39.474 1.00 87.62 272 ASP A CA 1
ATOM 2345 C C . ASP A 1 272 ? 18.900 -6.889 -38.707 1.00 87.62 272 ASP A C 1
ATOM 2347 O O . ASP A 1 272 ? 18.945 -6.606 -37.507 1.00 87.62 272 ASP A O 1
ATOM 2351 N N . TRP A 1 273 ? 17.731 -7.011 -39.345 1.00 87.69 273 TRP A N 1
ATOM 2352 C CA . TRP A 1 273 ? 16.437 -6.846 -38.679 1.00 87.69 273 TRP A CA 1
ATOM 2353 C C . TRP A 1 273 ? 16.223 -7.892 -37.575 1.00 87.69 273 TRP A C 1
ATOM 2355 O O . TRP A 1 273 ? 15.759 -7.561 -36.481 1.00 87.69 273 TRP A O 1
ATOM 2365 N N . ILE A 1 274 ? 16.581 -9.162 -37.820 1.00 88.00 274 ILE A N 1
ATOM 2366 C CA . ILE A 1 274 ? 16.520 -10.223 -36.798 1.00 88.00 274 ILE A CA 1
ATOM 2367 C C . ILE A 1 274 ? 17.444 -9.886 -35.620 1.00 88.00 274 ILE A C 1
ATOM 2369 O O . ILE A 1 274 ? 17.036 -10.055 -34.467 1.00 88.00 274 ILE A O 1
ATOM 2373 N N . ALA A 1 275 ? 18.656 -9.391 -35.882 1.00 87.75 275 ALA A N 1
ATOM 2374 C CA . ALA A 1 275 ? 19.603 -8.985 -34.846 1.00 87.75 275 ALA A CA 1
ATOM 2375 C C . ALA A 1 275 ? 19.069 -7.806 -34.014 1.00 87.75 275 ALA A C 1
ATOM 2377 O O . ALA A 1 275 ? 19.060 -7.881 -32.781 1.00 87.75 275 ALA A O 1
ATOM 2378 N N . TRP A 1 276 ? 18.521 -6.775 -34.667 1.00 89.69 276 TRP A N 1
ATOM 2379 C CA . TRP A 1 276 ? 17.838 -5.660 -34.003 1.00 89.69 276 TRP A CA 1
ATOM 2380 C C . TRP A 1 276 ? 16.683 -6.152 -33.116 1.00 89.69 276 TRP A C 1
ATOM 2382 O O . TRP A 1 276 ? 16.646 -5.839 -31.923 1.00 89.69 276 TRP A O 1
ATOM 2392 N N . ARG A 1 277 ? 15.790 -7.007 -33.644 1.00 88.69 277 ARG A N 1
ATOM 2393 C CA . ARG A 1 277 ? 14.682 -7.618 -32.882 1.00 88.69 277 ARG A CA 1
ATOM 2394 C C . ARG A 1 277 ? 15.182 -8.405 -31.672 1.00 88.69 277 ARG A C 1
ATOM 2396 O O . ARG A 1 277 ? 14.599 -8.319 -30.591 1.00 88.69 277 ARG A O 1
ATOM 2403 N N . ALA A 1 278 ? 16.237 -9.198 -31.841 1.00 89.31 278 ALA A N 1
ATOM 2404 C CA . ALA A 1 278 ? 16.821 -9.974 -30.753 1.00 89.31 278 ALA A CA 1
ATOM 2405 C C . ALA A 1 278 ? 17.368 -9.058 -29.648 1.00 89.31 278 ALA A C 1
ATOM 2407 O O . ALA A 1 278 ? 17.124 -9.314 -28.465 1.00 89.31 278 ALA A O 1
ATOM 2408 N N . ARG A 1 279 ? 18.037 -7.961 -30.022 1.00 92.44 279 ARG A N 1
ATOM 2409 C CA . ARG A 1 279 ? 18.589 -6.982 -29.083 1.00 92.44 279 ARG A CA 1
ATOM 2410 C C . ARG A 1 279 ? 17.501 -6.268 -28.285 1.00 92.44 279 ARG A C 1
ATOM 2412 O O . ARG A 1 279 ? 17.549 -6.309 -27.059 1.00 92.44 279 ARG A O 1
ATOM 2419 N N . ILE A 1 280 ? 16.487 -5.691 -28.937 1.00 91.38 280 ILE A N 1
ATOM 2420 C CA . ILE A 1 280 ? 15.405 -4.983 -28.223 1.00 91.38 280 ILE A CA 1
ATOM 2421 C C . ILE A 1 280 ? 14.636 -5.917 -27.277 1.00 91.38 280 ILE A C 1
ATOM 2423 O O . ILE A 1 280 ? 14.265 -5.520 -26.173 1.00 91.38 280 ILE A O 1
ATOM 2427 N N . ASN A 1 281 ? 14.451 -7.185 -27.663 1.00 90.56 281 ASN A N 1
ATOM 2428 C CA . ASN A 1 281 ? 13.811 -8.180 -26.805 1.00 90.56 281 ASN A CA 1
ATOM 2429 C C . ASN A 1 281 ? 14.667 -8.490 -25.575 1.00 90.56 281 ASN A C 1
ATOM 2431 O O . ASN A 1 281 ? 14.139 -8.558 -24.465 1.00 90.56 281 ASN A O 1
ATOM 2435 N N . LYS A 1 282 ? 15.981 -8.656 -25.760 1.00 93.81 282 LYS A N 1
ATOM 2436 C CA . LYS A 1 282 ? 16.925 -8.867 -24.658 1.00 93.81 282 LYS A CA 1
ATOM 2437 C C . LYS A 1 282 ? 16.907 -7.684 -23.686 1.00 93.81 282 LYS A C 1
ATOM 2439 O O . LYS A 1 282 ? 16.728 -7.900 -22.490 1.00 93.81 282 LYS A O 1
ATOM 2444 N N . GLU A 1 283 ? 17.019 -6.455 -24.191 1.00 93.44 283 GLU A N 1
ATOM 2445 C CA . GLU A 1 283 ? 16.938 -5.235 -23.375 1.00 93.44 283 GLU A CA 1
ATOM 2446 C C . GLU A 1 283 ? 15.629 -5.181 -22.570 1.00 93.44 283 GLU A C 1
ATOM 2448 O O . GLU A 1 283 ? 15.637 -4.890 -21.375 1.00 93.44 283 GLU A O 1
ATOM 2453 N N . MET A 1 284 ? 14.495 -5.519 -23.195 1.00 91.62 284 MET A N 1
ATOM 2454 C CA . MET A 1 284 ? 13.191 -5.501 -22.531 1.00 91.62 284 MET A CA 1
ATOM 2455 C C . MET A 1 284 ? 13.083 -6.543 -21.411 1.00 91.62 284 MET A C 1
ATOM 2457 O O . MET A 1 284 ? 12.535 -6.246 -20.347 1.00 91.62 284 MET A O 1
ATOM 2461 N N . VAL A 1 285 ? 13.597 -7.756 -21.628 1.00 95.25 285 VAL A N 1
ATOM 2462 C CA . VAL A 1 285 ? 13.635 -8.801 -20.593 1.00 95.25 285 VAL A CA 1
ATOM 2463 C C . VAL A 1 285 ? 14.502 -8.349 -19.423 1.00 95.25 285 VAL A C 1
ATOM 2465 O O . VAL A 1 285 ? 14.047 -8.376 -18.281 1.00 95.25 285 VAL A O 1
ATOM 2468 N N . GLU A 1 286 ? 15.709 -7.856 -19.701 1.00 95.88 286 GLU A N 1
ATOM 2469 C CA . GLU A 1 286 ? 16.622 -7.371 -18.664 1.00 95.88 286 GLU A CA 1
ATOM 2470 C C . GLU A 1 286 ? 16.029 -6.199 -17.869 1.00 95.88 286 GLU A C 1
ATOM 2472 O O . GLU A 1 286 ? 16.108 -6.181 -16.638 1.00 95.88 286 GLU A O 1
ATOM 2477 N N . TRP A 1 287 ? 15.379 -5.249 -18.548 1.00 95.94 287 TR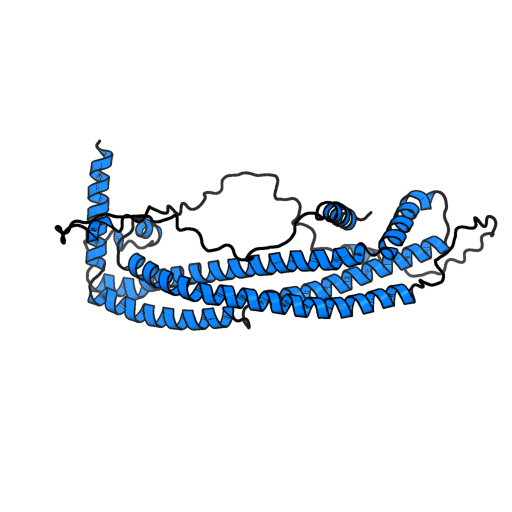P A N 1
ATOM 2478 C CA . TRP A 1 287 ? 14.697 -4.127 -17.907 1.00 95.94 287 TRP A CA 1
ATOM 2479 C C . TRP A 1 287 ? 13.561 -4.572 -16.993 1.00 95.94 287 TRP A C 1
ATOM 2481 O O . TRP A 1 287 ? 13.433 -4.062 -15.878 1.00 95.94 287 TRP A O 1
ATOM 2491 N N . ASN A 1 288 ? 12.726 -5.503 -17.454 1.00 94.19 288 ASN A N 1
ATOM 2492 C CA . ASN A 1 288 ? 11.590 -5.996 -16.682 1.00 94.19 288 ASN A CA 1
ATOM 2493 C C . ASN A 1 288 ? 12.058 -6.774 -15.451 1.00 94.19 288 ASN A C 1
ATOM 2495 O O . ASN A 1 288 ? 11.553 -6.536 -14.352 1.00 94.19 288 ASN A O 1
ATOM 2499 N N . ASP A 1 289 ? 13.063 -7.633 -15.609 1.00 95.50 289 ASP A N 1
ATOM 2500 C CA . ASP A 1 289 ? 13.647 -8.393 -14.506 1.00 95.50 289 ASP A CA 1
ATOM 2501 C C . ASP A 1 289 ? 14.279 -7.474 -13.460 1.00 95.50 289 ASP A C 1
ATOM 2503 O O . ASP A 1 289 ? 14.081 -7.658 -12.254 1.00 95.50 289 ASP A O 1
ATOM 2507 N N . TRP A 1 290 ? 15.032 -6.464 -13.904 1.00 96.69 290 TRP A N 1
ATOM 2508 C CA . TRP A 1 290 ? 15.609 -5.464 -13.013 1.00 96.69 290 TRP A CA 1
ATOM 2509 C C . TRP A 1 290 ? 14.509 -4.650 -12.317 1.00 96.69 290 TRP A C 1
ATOM 2511 O O . TRP A 1 290 ? 14.495 -4.559 -11.088 1.00 96.69 290 TRP A O 1
ATOM 2521 N N . SER A 1 291 ? 13.530 -4.147 -13.073 1.00 94.94 291 SER A N 1
ATOM 2522 C CA . SER A 1 291 ? 12.421 -3.338 -12.553 1.00 94.94 291 SER A CA 1
ATOM 2523 C C . SER A 1 291 ? 11.608 -4.089 -11.504 1.00 94.94 291 SER A C 1
ATOM 2525 O O . SER A 1 291 ? 11.316 -3.536 -10.450 1.00 94.94 291 SER A O 1
ATOM 2527 N N . MET A 1 292 ? 11.283 -5.359 -11.747 1.00 92.31 292 MET A N 1
ATOM 2528 C CA . MET A 1 292 ? 10.522 -6.183 -10.806 1.00 92.31 292 MET A CA 1
ATOM 2529 C C . MET A 1 292 ? 11.276 -6.373 -9.483 1.00 92.31 292 MET A C 1
ATOM 2531 O O . MET A 1 292 ? 10.691 -6.252 -8.406 1.00 92.31 292 MET A O 1
ATOM 2535 N N . LYS A 1 293 ? 12.594 -6.611 -9.540 1.00 93.25 293 LYS A N 1
ATOM 2536 C CA . LYS A 1 293 ? 13.433 -6.729 -8.335 1.00 93.25 293 LYS A CA 1
ATOM 2537 C C . LYS A 1 293 ? 13.466 -5.427 -7.538 1.00 93.25 293 LYS A C 1
ATOM 2539 O O . LYS A 1 293 ? 13.428 -5.469 -6.310 1.00 93.25 293 LYS A O 1
ATOM 2544 N N . LYS A 1 294 ? 13.541 -4.281 -8.217 1.00 93.00 294 LYS A N 1
ATOM 2545 C CA . LYS A 1 294 ? 13.553 -2.960 -7.575 1.00 93.00 294 LYS A CA 1
ATOM 2546 C C . LYS A 1 294 ? 12.194 -2.569 -7.000 1.00 93.00 294 LYS A C 1
ATOM 2548 O O . LYS A 1 294 ? 12.132 -2.040 -5.895 1.00 93.00 294 LYS A O 1
ATOM 2553 N N . GLU A 1 295 ? 11.113 -2.892 -7.698 1.00 91.88 295 GLU A N 1
ATOM 2554 C CA . GLU A 1 295 ? 9.743 -2.696 -7.221 1.00 91.88 295 GLU A CA 1
ATOM 2555 C C . GLU A 1 295 ? 9.502 -3.444 -5.906 1.00 91.88 295 GLU A C 1
ATOM 2557 O O . GLU A 1 295 ? 9.003 -2.868 -4.939 1.00 91.88 295 GLU A O 1
ATOM 2562 N N . GLN A 1 296 ? 9.955 -4.698 -5.827 1.00 88.44 296 GLN A N 1
ATOM 2563 C CA . GLN A 1 296 ? 9.843 -5.491 -4.607 1.00 88.44 296 GLN A CA 1
ATOM 2564 C C . GLN A 1 296 ? 10.606 -4.872 -3.425 1.00 88.44 296 GLN A C 1
ATOM 2566 O O . GLN A 1 296 ? 10.133 -4.956 -2.295 1.00 88.44 296 GLN A O 1
ATOM 2571 N N . GLN A 1 297 ? 11.750 -4.223 -3.670 1.00 87.56 297 GLN A N 1
ATOM 2572 C CA . GLN A 1 297 ? 12.516 -3.527 -2.626 1.00 87.56 297 GLN A CA 1
ATOM 2573 C C . GLN A 1 297 ? 11.791 -2.281 -2.105 1.00 87.56 297 GLN A C 1
ATOM 2575 O O . GLN A 1 297 ? 11.882 -1.970 -0.922 1.00 87.56 297 GLN A O 1
ATOM 2580 N N . ILE A 1 298 ? 11.036 -1.592 -2.963 1.00 85.38 298 ILE A N 1
ATOM 2581 C CA . ILE A 1 298 ? 10.254 -0.410 -2.578 1.00 85.38 298 ILE A CA 1
ATOM 2582 C C . ILE A 1 298 ? 9.014 -0.803 -1.757 1.00 85.38 298 ILE A C 1
ATOM 2584 O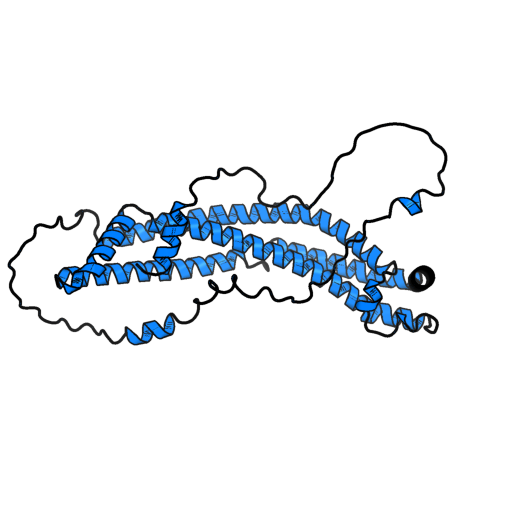 O . ILE A 1 298 ? 8.652 -0.084 -0.820 1.00 85.38 298 ILE A O 1
ATOM 2588 N N . ILE A 1 299 ? 8.373 -1.924 -2.113 1.00 79.94 299 ILE A N 1
ATOM 2589 C CA . ILE A 1 299 ? 7.129 -2.423 -1.499 1.00 79.94 299 ILE A CA 1
ATOM 2590 C C . ILE A 1 299 ? 7.386 -3.265 -0.240 1.00 79.94 299 ILE A C 1
ATOM 2592 O O . ILE A 1 299 ? 6.474 -3.445 0.564 1.00 79.94 299 ILE A O 1
ATOM 2596 N N . ASP A 1 300 ? 8.584 -3.819 -0.028 1.00 74.88 300 ASP A N 1
ATOM 2597 C CA . ASP A 1 300 ? 8.837 -4.640 1.162 1.00 74.88 300 ASP A CA 1
ATOM 2598 C C . ASP A 1 300 ? 8.839 -3.799 2.450 1.00 74.88 300 ASP A C 1
ATOM 2600 O O . ASP A 1 300 ? 9.853 -3.288 2.931 1.00 74.88 300 ASP A O 1
ATOM 2604 N N . HIS A 1 301 ? 7.650 -3.673 3.038 1.00 63.59 301 HIS A N 1
ATOM 2605 C CA . HIS A 1 301 ? 7.428 -2.881 4.233 1.00 63.59 301 HIS A CA 1
ATOM 2606 C C . HIS A 1 301 ? 7.813 -3.601 5.526 1.00 63.59 301 HIS A C 1
ATOM 2608 O O . HIS A 1 301 ? 7.913 -2.936 6.561 1.00 63.59 301 HIS A O 1
ATOM 2614 N N . LYS A 1 302 ? 8.070 -4.917 5.501 1.00 58.41 302 LYS A N 1
ATOM 2615 C CA . LYS A 1 302 ? 8.344 -5.696 6.724 1.00 58.41 302 LYS A CA 1
ATOM 2616 C C . LYS A 1 302 ? 9.641 -5.268 7.405 1.00 58.41 302 LYS A C 1
ATOM 2618 O O . LYS A 1 302 ? 9.696 -5.217 8.628 1.00 58.41 302 LYS A O 1
ATOM 2623 N N . SER A 1 303 ? 10.649 -4.912 6.613 1.00 57.88 303 SER A N 1
ATOM 2624 C CA . SER A 1 303 ? 11.921 -4.352 7.092 1.00 57.88 303 SER A CA 1
ATOM 2625 C C . SER A 1 303 ? 11.924 -2.813 7.120 1.00 57.88 303 SER A C 1
ATOM 2627 O O . SER A 1 303 ? 12.874 -2.179 7.579 1.00 57.88 303 SER A O 1
ATOM 2629 N N . SER A 1 304 ? 10.855 -2.182 6.629 1.00 75.62 304 SER A N 1
ATOM 2630 C CA . SER A 1 304 ? 10.792 -0.729 6.496 1.00 75.62 304 SER A CA 1
ATOM 2631 C C . SER A 1 304 ? 10.547 -0.018 7.829 1.00 75.62 304 SER A C 1
ATOM 2633 O O . SER A 1 304 ? 10.087 -0.591 8.823 1.00 75.62 304 SER A O 1
ATOM 2635 N N . SER A 1 305 ? 10.783 1.292 7.818 1.00 83.56 305 SER A N 1
ATOM 2636 C CA . SER A 1 305 ? 10.429 2.203 8.907 1.00 83.56 305 SER A CA 1
ATOM 2637 C C . SER A 1 305 ? 8.947 2.114 9.313 1.00 83.56 305 SER A C 1
ATOM 2639 O O . SER A 1 305 ? 8.646 2.227 10.501 1.00 83.56 305 SER A O 1
ATOM 2641 N N . TRP A 1 306 ? 8.033 1.822 8.375 1.00 88.19 306 TRP A N 1
ATOM 2642 C CA . TRP A 1 306 ? 6.614 1.583 8.673 1.00 88.19 306 TRP A CA 1
ATOM 2643 C C . TRP A 1 306 ? 6.384 0.293 9.457 1.00 88.19 306 TRP A C 1
ATOM 2645 O O . TRP A 1 306 ? 5.667 0.319 10.451 1.00 88.19 306 TRP A O 1
ATOM 2655 N N . GLY A 1 307 ? 7.009 -0.820 9.058 1.00 89.56 307 GLY A N 1
ATOM 2656 C CA . GLY A 1 307 ? 6.852 -2.103 9.749 1.00 89.56 307 GLY A CA 1
ATOM 2657 C C . GLY A 1 307 ? 7.264 -2.011 11.219 1.00 89.56 307 GLY A C 1
ATOM 2658 O O . GLY A 1 307 ? 6.533 -2.455 12.105 1.00 89.56 307 GLY A O 1
ATOM 2659 N N . ARG A 1 308 ? 8.388 -1.333 11.487 1.00 90.44 308 ARG A N 1
ATOM 2660 C CA . ARG A 1 308 ? 8.848 -1.036 12.852 1.00 90.44 308 ARG A CA 1
ATOM 2661 C C . ARG A 1 308 ? 7.868 -0.157 13.625 1.00 90.44 308 ARG A C 1
ATOM 2663 O O . ARG A 1 308 ? 7.528 -0.490 14.755 1.00 90.44 308 ARG A O 1
ATOM 2670 N N . TRP A 1 309 ? 7.411 0.939 13.019 1.00 92.94 309 TRP A N 1
ATOM 2671 C CA . TRP A 1 309 ? 6.453 1.850 13.647 1.00 92.94 309 TRP A CA 1
ATOM 2672 C C . TRP A 1 309 ? 5.131 1.136 13.971 1.00 92.94 309 TRP A C 1
ATOM 2674 O O . TRP A 1 309 ? 4.640 1.230 15.090 1.00 92.94 309 TRP A O 1
ATOM 2684 N N . LYS A 1 310 ? 4.596 0.338 13.038 1.00 93.12 310 LYS A N 1
ATOM 2685 C CA . LYS A 1 310 ? 3.365 -0.445 13.224 1.00 93.12 310 LYS A CA 1
ATOM 2686 C C . LYS A 1 310 ? 3.499 -1.439 14.378 1.00 93.12 310 LYS A C 1
ATOM 2688 O O . LYS A 1 310 ? 2.591 -1.525 15.195 1.00 93.12 310 LYS A O 1
ATOM 2693 N N . ALA A 1 311 ? 4.621 -2.154 14.473 1.00 93.50 311 ALA A N 1
ATOM 2694 C CA . ALA A 1 311 ? 4.868 -3.106 15.559 1.00 93.50 311 ALA A CA 1
ATOM 2695 C C . ALA A 1 311 ? 4.981 -2.421 16.936 1.00 93.50 311 ALA A C 1
ATOM 2697 O O . ALA A 1 311 ? 4.438 -2.913 17.928 1.00 93.50 311 ALA A O 1
ATOM 2698 N N . GLU A 1 312 ? 5.643 -1.263 16.997 1.00 94.94 312 GLU A N 1
ATOM 2699 C CA . GLU A 1 312 ? 5.693 -0.441 18.211 1.00 94.94 312 GLU A CA 1
ATOM 2700 C C . GLU A 1 312 ? 4.285 0.008 18.628 1.00 94.94 312 GLU A C 1
ATOM 2702 O O . GLU A 1 312 ? 3.883 -0.197 19.774 1.00 94.94 312 GLU A O 1
ATOM 2707 N N . LYS A 1 313 ? 3.503 0.567 17.694 1.00 96.12 313 LYS A N 1
ATOM 2708 C CA . LYS A 1 313 ? 2.149 1.051 17.996 1.00 96.12 313 LYS A CA 1
ATOM 2709 C C . LYS A 1 313 ? 1.174 -0.072 18.324 1.00 96.12 313 LYS A C 1
ATOM 2711 O O . LYS A 1 313 ? 0.354 0.119 19.212 1.00 96.12 313 LYS A O 1
ATOM 2716 N N . GLN A 1 314 ? 1.314 -1.246 17.709 1.00 96.81 314 GLN A N 1
ATOM 2717 C CA . GLN A 1 314 ? 0.572 -2.451 18.090 1.00 96.81 314 GLN A CA 1
ATOM 2718 C C . GLN A 1 314 ? 0.780 -2.774 19.574 1.00 96.81 314 GLN A C 1
ATOM 2720 O O . GLN A 1 314 ? -0.183 -2.966 20.304 1.00 96.81 314 GLN A O 1
ATOM 2725 N N . THR A 1 315 ? 2.033 -2.762 20.035 1.00 97.19 315 THR A N 1
ATOM 2726 C CA . THR A 1 315 ? 2.359 -3.056 21.438 1.00 97.19 315 THR A CA 1
ATOM 2727 C C . THR A 1 315 ? 1.707 -2.044 22.383 1.00 97.19 315 THR A C 1
ATOM 2729 O O . THR A 1 315 ? 1.107 -2.422 23.387 1.00 97.19 315 THR A O 1
ATOM 2732 N N . LEU A 1 316 ? 1.784 -0.752 22.047 1.00 97.31 316 LEU A N 1
ATOM 2733 C CA . LEU A 1 316 ? 1.143 0.308 22.831 1.00 97.31 316 LEU A CA 1
ATOM 2734 C C . LEU A 1 316 ? -0.386 0.187 22.823 1.00 97.31 316 LEU A C 1
ATOM 2736 O O . LEU A 1 316 ? -1.018 0.409 23.855 1.00 97.31 316 LEU A O 1
ATOM 2740 N N . PHE A 1 317 ? -0.968 -0.174 21.680 1.00 98.19 317 PHE A N 1
ATOM 2741 C CA . PHE A 1 317 ? -2.400 -0.401 21.539 1.00 98.19 317 PHE A CA 1
ATOM 2742 C C . PHE A 1 317 ? -2.870 -1.561 22.414 1.00 98.19 317 PHE A C 1
ATOM 2744 O O . PHE A 1 317 ? -3.846 -1.406 23.136 1.00 98.19 317 PHE A O 1
ATOM 2751 N N . ASP A 1 318 ? -2.166 -2.694 22.392 1.00 97.56 318 ASP A N 1
ATOM 2752 C CA . ASP A 1 318 ? -2.530 -3.876 23.174 1.00 97.56 318 ASP A CA 1
ATOM 2753 C C . ASP A 1 318 ? -2.469 -3.593 24.683 1.00 97.56 318 ASP A C 1
ATOM 2755 O O . ASP A 1 318 ? -3.397 -3.936 25.416 1.00 97.56 318 ASP A O 1
ATOM 2759 N N . MET A 1 319 ? -1.430 -2.882 25.139 1.00 97.00 319 MET A N 1
ATOM 2760 C CA . MET A 1 319 ? -1.326 -2.434 26.533 1.00 97.00 319 MET A CA 1
ATOM 2761 C C . MET A 1 319 ? -2.466 -1.488 26.926 1.00 97.00 319 MET A C 1
ATOM 2763 O O . MET A 1 319 ? -3.051 -1.629 28.002 1.00 97.00 319 MET A O 1
ATOM 2767 N N . TRP A 1 320 ? -2.779 -0.514 26.066 1.00 98.25 320 TRP A N 1
ATOM 2768 C CA . TRP A 1 320 ? -3.897 0.398 26.294 1.00 98.25 320 TRP A CA 1
ATOM 2769 C C . TRP A 1 320 ? -5.227 -0.354 26.321 1.00 98.25 320 TRP A C 1
ATOM 2771 O O . TRP A 1 320 ? -6.034 -0.096 27.203 1.00 98.25 320 TRP A O 1
ATOM 2781 N N . LEU A 1 321 ? -5.445 -1.300 25.407 1.00 98.12 321 LEU A N 1
ATOM 2782 C CA . LEU A 1 321 ? -6.691 -2.046 25.275 1.00 98.12 321 LEU A CA 1
ATOM 2783 C C . LEU A 1 321 ? -7.000 -2.861 26.531 1.00 98.12 321 LEU A C 1
ATOM 2785 O O . LEU A 1 321 ? -8.132 -2.837 27.011 1.00 98.12 321 LEU A O 1
ATOM 2789 N N . ASP A 1 322 ? -6.002 -3.555 27.076 1.00 96.19 322 ASP A N 1
ATOM 2790 C CA . ASP A 1 322 ? -6.168 -4.317 28.314 1.00 96.19 322 ASP A CA 1
ATOM 2791 C C . ASP A 1 322 ? -6.551 -3.393 29.482 1.00 96.19 322 ASP A C 1
ATOM 2793 O O . ASP A 1 322 ? -7.533 -3.651 30.182 1.00 96.19 322 ASP A O 1
ATOM 2797 N N . SER A 1 323 ? -5.854 -2.260 29.630 1.00 97.19 323 SER A N 1
ATOM 2798 C CA . SER A 1 323 ? -6.188 -1.259 30.650 1.00 97.19 323 SER A CA 1
ATOM 2799 C C . SER A 1 323 ? -7.562 -0.624 30.423 1.00 97.19 323 SER A C 1
ATOM 2801 O O . SER A 1 323 ? -8.286 -0.365 31.383 1.00 97.19 323 SER A O 1
ATOM 2803 N N . PHE A 1 324 ? -7.917 -0.340 29.172 1.00 98.00 324 PHE A N 1
ATOM 2804 C CA . PHE A 1 324 ? -9.181 0.276 28.797 1.00 98.00 324 PHE A CA 1
ATOM 2805 C C . PHE A 1 324 ? -10.347 -0.643 29.141 1.00 98.00 324 PHE A C 1
ATOM 2807 O O . PHE A 1 324 ? -11.318 -0.182 29.725 1.00 98.00 324 PHE A O 1
ATOM 2814 N N . ILE A 1 325 ? -10.239 -1.942 28.851 1.00 97.56 325 ILE A N 1
ATOM 2815 C CA . ILE A 1 325 ? -11.267 -2.930 29.194 1.00 97.56 325 ILE A CA 1
ATOM 2816 C C . ILE A 1 325 ? -11.503 -2.962 30.706 1.00 97.56 325 ILE A C 1
ATOM 2818 O O . ILE A 1 325 ? -12.649 -2.879 31.144 1.00 97.56 325 ILE A O 1
ATOM 2822 N N . ASP A 1 326 ? -10.438 -3.026 31.507 1.00 97.00 326 ASP A N 1
ATOM 2823 C CA . ASP A 1 326 ? -10.568 -3.073 32.966 1.00 97.00 326 ASP A CA 1
ATOM 2824 C C . ASP A 1 326 ? -11.207 -1.797 33.538 1.00 97.00 326 ASP A C 1
ATOM 2826 O O . ASP A 1 326 ? -12.073 -1.880 34.415 1.00 97.00 326 ASP A O 1
ATOM 2830 N N . VAL A 1 327 ? -10.831 -0.621 33.022 1.00 96.75 327 VAL A N 1
ATOM 2831 C CA . VAL A 1 327 ? -11.465 0.659 33.384 1.00 96.75 327 VAL A CA 1
ATOM 2832 C C . VAL A 1 327 ? -12.928 0.675 32.949 1.00 96.75 327 VAL A C 1
ATOM 2834 O O . VAL A 1 327 ? -13.799 0.984 33.761 1.00 96.75 327 VAL A O 1
ATOM 2837 N N . TRP A 1 328 ? -13.210 0.263 31.712 1.00 97.00 328 TRP A N 1
ATOM 2838 C CA . TRP A 1 328 ? -14.552 0.244 31.141 1.00 97.00 328 TRP A CA 1
ATOM 2839 C C . TRP A 1 328 ? -15.517 -0.590 31.994 1.00 97.00 328 TRP A C 1
ATOM 2841 O O . TRP A 1 328 ? -16.647 -0.175 32.273 1.00 97.00 328 TRP A O 1
ATOM 2851 N N . ILE A 1 329 ? -15.043 -1.750 32.462 1.00 95.56 329 ILE A N 1
ATOM 2852 C CA . ILE A 1 329 ? -15.800 -2.657 33.328 1.00 95.56 329 ILE A CA 1
ATOM 2853 C C . ILE A 1 329 ? -15.988 -2.059 34.722 1.00 95.56 329 ILE A C 1
ATOM 2855 O O . ILE A 1 329 ? -17.103 -2.022 35.243 1.00 95.56 329 ILE A O 1
ATOM 2859 N N . LYS A 1 330 ? -14.905 -1.564 35.332 1.00 96.12 330 LYS A N 1
ATOM 2860 C CA . LYS A 1 330 ? -14.926 -0.991 36.684 1.00 96.12 330 LYS A CA 1
ATOM 2861 C C . LYS A 1 330 ? -15.864 0.212 36.789 1.00 96.12 330 LYS A C 1
ATOM 2863 O O . LYS A 1 330 ? -16.581 0.343 37.781 1.00 96.12 330 LYS A O 1
ATOM 2868 N N . GLU A 1 331 ? -15.849 1.084 35.786 1.00 95.75 331 GLU A N 1
ATOM 2869 C CA . GLU A 1 331 ? -16.671 2.298 35.727 1.00 95.75 331 GLU A CA 1
ATOM 2870 C C . GLU A 1 331 ? -18.073 2.047 35.159 1.00 95.75 331 GLU A C 1
ATOM 2872 O O . GLU A 1 331 ? -18.913 2.946 35.145 1.00 95.75 331 GLU A O 1
ATOM 2877 N N . LYS A 1 332 ? -18.365 0.802 34.768 1.00 94.44 332 LYS A N 1
ATOM 2878 C CA . LYS A 1 332 ? -19.690 0.354 34.334 1.00 94.44 332 LYS A CA 1
ATOM 2879 C C . LYS A 1 332 ? -20.232 1.160 33.152 1.00 94.44 332 LYS A C 1
ATOM 2881 O O . LYS A 1 332 ? -21.399 1.561 33.128 1.00 94.44 332 LYS A O 1
ATOM 2886 N N . HIS A 1 333 ? -19.391 1.383 32.143 1.00 93.00 333 HIS A N 1
ATOM 2887 C CA . HIS A 1 333 ? -19.719 2.208 30.973 1.00 93.00 333 HIS A CA 1
ATOM 2888 C C . HIS A 1 333 ? -20.944 1.723 30.178 1.00 93.00 333 HIS A C 1
ATOM 2890 O O . HIS A 1 333 ? -21.580 2.517 29.481 1.00 93.00 333 HIS A O 1
ATOM 2896 N N . TRP A 1 334 ? -21.370 0.466 30.337 1.00 92.44 334 TRP A N 1
ATOM 2897 C CA . TRP A 1 334 ? -22.642 -0.016 29.786 1.00 92.44 334 TRP A CA 1
ATOM 2898 C C . TRP A 1 334 ? -23.866 0.774 30.282 1.00 92.44 334 TRP A C 1
ATOM 2900 O O . TRP A 1 334 ? -24.874 0.850 29.572 1.00 92.44 334 TRP A O 1
ATOM 2910 N N . PHE A 1 335 ? -23.809 1.402 31.465 1.00 92.38 335 PHE A N 1
ATOM 2911 C CA . PHE A 1 335 ? -24.869 2.301 31.929 1.00 92.38 335 PHE A CA 1
ATOM 2912 C C . PHE A 1 335 ? -24.935 3.582 31.098 1.00 92.38 335 PHE A C 1
ATOM 2914 O O . PHE A 1 335 ? -26.034 4.015 30.741 1.00 92.38 335 PHE A O 1
ATOM 2921 N N . ILE A 1 336 ? -23.778 4.148 30.738 1.00 92.81 336 ILE A N 1
ATOM 2922 C CA . ILE A 1 336 ? -23.687 5.298 29.829 1.00 92.81 336 ILE A CA 1
ATOM 2923 C C . ILE A 1 336 ? -24.282 4.901 28.480 1.00 92.81 336 ILE A C 1
ATOM 2925 O O . ILE A 1 336 ? -25.204 5.562 28.001 1.00 92.81 336 ILE A O 1
ATOM 2929 N N . TRP A 1 337 ? -23.855 3.759 27.931 1.00 93.19 337 TRP A N 1
ATOM 2930 C CA . TRP A 1 337 ? -24.379 3.259 26.662 1.00 93.19 337 TRP A CA 1
ATOM 2931 C C . TRP A 1 337 ? -25.894 3.070 26.685 1.00 93.19 337 TRP A C 1
ATOM 2933 O O . TRP A 1 337 ? -26.592 3.489 25.764 1.00 93.19 337 TRP A O 1
ATOM 2943 N N . THR A 1 338 ? -26.420 2.447 27.738 1.00 90.56 338 THR A N 1
ATOM 2944 C CA . THR A 1 338 ? -27.855 2.176 27.875 1.00 90.56 338 THR A CA 1
ATOM 2945 C C . THR A 1 338 ? -28.658 3.469 27.980 1.00 90.56 338 THR A C 1
ATOM 2947 O O . THR A 1 338 ? -29.696 3.595 27.326 1.00 90.56 338 THR A O 1
ATOM 2950 N N . SER A 1 339 ? -28.167 4.439 28.752 1.00 91.69 339 SER A N 1
ATOM 2951 C CA . SER A 1 339 ? -28.783 5.760 28.889 1.00 91.69 339 SER A CA 1
ATOM 2952 C C . SER A 1 339 ? -28.818 6.504 27.551 1.00 91.69 339 SER A C 1
ATOM 2954 O O . SER A 1 339 ? -29.893 6.844 27.055 1.00 91.69 339 SER A O 1
ATOM 2956 N N . GLU A 1 340 ? -27.664 6.662 26.900 1.00 93.50 340 GLU A N 1
ATOM 2957 C CA . GLU A 1 340 ? -27.527 7.370 25.622 1.00 93.50 340 GLU A CA 1
ATOM 2958 C C . GLU A 1 340 ? -28.332 6.707 24.495 1.00 93.50 340 GLU A C 1
ATOM 2960 O O . GLU A 1 340 ? -28.969 7.386 23.682 1.00 93.50 340 GLU A O 1
ATOM 2965 N N . ARG A 1 341 ? -28.367 5.371 24.472 1.00 90.88 341 ARG A N 1
ATOM 2966 C CA . ARG A 1 341 ? -29.195 4.589 23.551 1.00 90.88 341 ARG A CA 1
ATOM 2967 C C . ARG A 1 341 ? -30.681 4.860 23.752 1.00 90.88 341 ARG A C 1
ATOM 2969 O O . ARG A 1 341 ? -31.397 5.119 22.780 1.00 90.88 341 ARG A O 1
ATOM 2976 N N . ASN A 1 342 ? -31.157 4.802 24.995 1.00 89.81 342 ASN A N 1
ATOM 2977 C CA . ASN A 1 342 ? -32.558 5.064 25.320 1.00 89.81 342 ASN A CA 1
ATOM 2978 C C . ASN A 1 342 ? -32.954 6.493 24.930 1.00 89.81 342 ASN A C 1
ATOM 2980 O O . ASN A 1 342 ? -33.999 6.684 24.303 1.00 89.81 342 ASN A O 1
ATOM 2984 N N . ASP A 1 343 ? -32.087 7.466 25.207 1.00 90.62 343 ASP A N 1
ATOM 2985 C CA . ASP A 1 343 ? -32.241 8.863 24.803 1.00 90.62 343 ASP A CA 1
ATOM 2986 C C . ASP A 1 343 ? -32.338 9.020 23.280 1.00 90.62 343 ASP A C 1
ATOM 2988 O O . ASP A 1 343 ? -33.241 9.693 22.768 1.00 90.62 343 ASP A O 1
ATOM 2992 N N . TYR A 1 344 ? -31.448 8.362 22.532 1.00 90.19 344 TYR A N 1
ATOM 2993 C CA . TYR A 1 344 ? -31.457 8.372 21.071 1.00 90.19 344 TYR A CA 1
ATOM 2994 C C . TYR A 1 344 ? -32.782 7.836 20.507 1.00 90.19 344 TYR A C 1
ATOM 2996 O O . TYR A 1 344 ? -33.402 8.471 19.646 1.00 90.19 344 TYR A O 1
ATOM 3004 N N . PHE A 1 345 ? -33.262 6.690 20.999 1.00 87.44 345 PHE A N 1
ATOM 3005 C CA . PHE A 1 345 ? -34.521 6.103 20.531 1.00 87.44 345 PHE A CA 1
ATOM 3006 C C . PHE A 1 345 ? -35.765 6.839 21.041 1.00 87.44 345 PHE A C 1
ATOM 3008 O O . PHE A 1 345 ? -36.786 6.850 20.351 1.00 87.44 345 PHE A O 1
ATOM 3015 N N . ALA A 1 346 ? -35.719 7.469 22.216 1.00 87.62 346 ALA A N 1
ATOM 3016 C CA . ALA A 1 346 ? -36.790 8.343 22.686 1.00 87.62 346 ALA A CA 1
ATOM 3017 C C . ALA A 1 346 ? -36.947 9.539 21.738 1.00 87.62 346 ALA A C 1
ATOM 3019 O O . ALA A 1 346 ? -38.018 9.722 21.162 1.00 87.62 346 ALA A O 1
ATOM 3020 N N . ARG A 1 347 ? -35.864 10.279 21.467 1.00 85.88 347 ARG A N 1
ATOM 3021 C CA . ARG A 1 347 ? -35.882 11.460 20.582 1.00 85.88 347 ARG A CA 1
ATOM 3022 C C . ARG A 1 347 ? -36.336 11.125 19.158 1.00 85.88 347 ARG A C 1
ATOM 3024 O O . ARG A 1 347 ? -37.140 11.851 18.583 1.00 85.88 347 ARG A O 1
ATOM 3031 N N . ASN A 1 348 ? -35.884 10.002 18.600 1.00 80.88 348 ASN A N 1
ATOM 3032 C CA . ASN A 1 348 ? -36.252 9.602 17.237 1.00 80.88 348 ASN A CA 1
ATOM 3033 C C . ASN A 1 348 ? -37.668 9.018 17.106 1.00 80.88 348 ASN A C 1
ATOM 3035 O O . ASN A 1 348 ? -38.191 8.962 15.993 1.00 80.88 348 ASN A O 1
ATOM 3039 N N . ARG A 1 349 ? -38.308 8.597 18.207 1.00 73.38 349 ARG A N 1
ATOM 3040 C CA . ARG A 1 349 ? -39.734 8.237 18.192 1.00 73.38 349 ARG A CA 1
ATOM 3041 C C . ARG A 1 349 ? -40.608 9.474 18.007 1.00 73.38 349 ARG A C 1
ATOM 3043 O O . ARG A 1 349 ? -41.499 9.431 17.173 1.00 73.38 349 ARG A O 1
ATOM 3050 N N . TYR A 1 350 ? -40.309 10.581 18.688 1.00 58.91 350 TYR A N 1
ATOM 3051 C CA . TYR A 1 350 ? -41.091 11.821 18.573 1.00 58.91 350 TYR A CA 1
ATOM 3052 C C . TYR A 1 350 ? -41.015 12.476 17.185 1.00 58.91 350 TYR A C 1
ATOM 3054 O O . TYR A 1 350 ? -42.003 13.036 16.728 1.00 58.91 350 TYR A O 1
ATOM 3062 N N . ILE A 1 351 ? -39.890 12.342 16.475 1.00 58.75 351 ILE A N 1
ATOM 3063 C CA . ILE A 1 351 ? -39.704 12.926 15.131 1.00 58.75 351 ILE A CA 1
ATOM 3064 C C . ILE A 1 351 ? -40.522 12.195 14.046 1.00 58.75 351 ILE A C 1
ATOM 3066 O O . ILE A 1 351 ? -40.795 12.773 13.005 1.00 58.75 351 ILE A O 1
ATOM 3070 N N . LYS A 1 352 ? -40.936 10.937 14.259 1.00 51.66 352 LYS A N 1
ATOM 3071 C CA . LYS A 1 352 ? -41.749 10.182 13.281 1.00 51.66 352 LYS A CA 1
ATOM 3072 C C . LYS A 1 352 ? -43.258 10.459 13.360 1.00 51.66 352 LYS A C 1
ATOM 3074 O O . LYS A 1 352 ? -43.990 9.949 12.517 1.00 51.66 352 LYS A O 1
ATOM 3079 N N . PHE A 1 353 ? -43.715 11.200 14.370 1.00 50.12 353 PHE A N 1
ATOM 3080 C CA . PHE A 1 353 ? -45.133 11.523 14.589 1.00 50.12 353 PHE A CA 1
ATOM 3081 C C . PHE A 1 353 ? -45.458 13.017 14.381 1.00 50.12 353 PHE A C 1
ATOM 3083 O O . PHE A 1 353 ? -46.572 13.440 14.685 1.00 50.12 353 PHE A O 1
ATOM 3090 N N . GLN A 1 354 ? -44.501 13.794 13.864 1.00 42.91 354 GLN A N 1
ATOM 3091 C CA . GLN A 1 354 ? -44.699 15.103 13.227 1.00 42.91 354 GLN A CA 1
ATOM 3092 C C . GLN A 1 354 ? -44.475 14.943 11.727 1.00 42.91 354 GLN A C 1
ATOM 3094 O O . GLN A 1 354 ? -45.179 15.642 10.968 1.00 42.91 354 GLN A O 1
#

Secondary structure (DSSP, 8-state):
--HHHHHHHHHHTT-------S-SSPP-S--PPP---------TTSSTTTTT-------PPPP-----SSTTSSS--SS-HHHHHTTTTT----------------------TT--HHHHHHHHHHHHHHHHHHHHHHHHHHHHHHHHHHHHHHHHHHHHHHHHHHHHHS--TTHHHH--SSTTTSTTT--HHHHHHHIIIIIHHHHHHHHHHHHHHHHHHHHHHHHHHHHHHHHHHHHHHHT-HHHHHHHHHHHHHHHHTTTS--HHHHHHHHHHHHHHHHHHHHHHHHHHHHHHHHH--SSSHHHHHHHHHHHHHHHHHHHHHHHHHHTTTHHHHHHHHHHHHHHHHHHTT-

Organism: Plasmodium berghei (strain Anka) (NCBI:txid5823)

Foldseek 3Di:
DPPVVVVLVVVVVPPPDDDDDDDPDDPDDDDDDDDDDDDDDDDPPPVVVVPPPPPDPDPDPDDDDDPDDDPPPPPDDPPPPVVVVVVVVPPDDDPDPDPDDDDDPPVDVPDPPPCDPVNVVVVLVVLVVVVVVVLVVLLVVLQVSVVVVVVVVVVVLVVVVVVLLVPLLAADPCCVVLDPDCCLVCLVVDDLVNVLVCCVPVVLVSSVVVLVVVLVVVLVVSLVVLVVSLVVVLSVSVSVVCPPPVNVVVVVVLVVCVVCCVPPPDPVVVVVSVSVVVVVVVSVVVSVVVSVVSSCVSSPCCPGPSVVSSVVSVVVSVVVSVVSSVVCSVVVSSVNHSVNVVVVVVVVVVVVVD

InterPro domains:
  IPR022089 Tryptophan/threonine-rich plasmodium antigen, C-terminal [PF12319] (123-337)